Protein AF-A0A9N8VN12-F1 (afdb_monomer_lite)

Radius of gyration: 52.34 Å; chains: 1; bounding box: 116×62×150 Å

Sequence (350 aa):
MVNAQEWLNKSFPNKKEVNCIIRFGDQHLFGEFGEAEYLTLEGELKISDFPKLTTLIIGSENLTSIKFINCPNLVDVDVTSCPELKLIEFHNSGSQPICQLFTKIREKEWDRVWELRSEITESLEEEKRELQKDIFSLQEKSRLDGKEIKRLNKKNQILEKENQELSKQLEETKFETVDLEGKIEIKKKQLKRTKSDLERCFKEDNAPNEDEIPKNKKVPRPGGGRCPGEYCGAIFGEEENEDYNRKNLQSEIQKAIQEIEAGLQEEPVITSEELDADSPIGWKEELENVSGLADLNNKKEIILRIIKKRRTLKIQQQPLKIFLQQIIQQIKSELNKKPSLENHELNEPN

Secondary structure (DSSP, 8-state):
-EEHHHHHHHH-S-TTT--EEEE-SS-----SS-------EEEEEEEE--TT--EEEEE-TEEEEEEEES-TT--EEEEES-TT--EEEEES--SHHHHHHHHHHHHHHHHHHHHHHHHHHHHHHHHHHHHHHHHHHHHHHHHHHHHHHHHHHHHHHHHHHHHHHHHHHHHHHHHHHHHHHHHHHHHHHHHHHHHHHHHHHHHHTT------------------------------SSHHHHHHHHHHHHHHHHHHHHHHHHHHHSSSP--HHHHHTT-SS-HHHHHHT--SHHHHHHHHHHHHHHHHHHHHHHHHHHHHHHHHHHHHHHHHHHHHHS----GGGS----

Foldseek 3Di:
DEAQQVCCCVVCVPLAPDAEAAEDQPDDPDDPDDDDDRDAYAEEAEAEDNQRHAEYADEHQHYAEYEYYNPQNHAYYHYPHHPNHDYYYYYPHHPHNVVVVVVVVCVVVVVVVVVVVVVVVVVVVVVVVVVVVVVVVVVVVVVVVVVVVVVVVVVVVVVVVVVVVVVVVVVVVVVVVVVVVVVVVVVVVVVVVVVVVVVVVVCVVPDDDDDDDDDDDDDDDDDDDDDDDDPPPPPPDDPVVVVVQVVVLVVVLVVLVVVVVVLQCPPPHDDQVNLCVVPPCGLSVCSVPDPHDVSNVVSSVVSSVSSVVVRVVVVVCVVVVVVVVVVVVVVVVVVVPPPPPPCVPVPDDD

Structure (mmCIF, N/CA/C/O backbone):
data_AF-A0A9N8VN12-F1
#
_entry.id   AF-A0A9N8VN12-F1
#
loop_
_atom_site.group_PDB
_atom_site.id
_atom_site.type_symbol
_atom_site.label_atom_id
_atom_site.label_alt_id
_atom_site.label_comp_id
_atom_site.label_asym_id
_atom_site.label_entity_id
_atom_site.label_seq_id
_atom_site.pdbx_PDB_ins_code
_atom_site.Cartn_x
_atom_site.Cartn_y
_atom_site.Cartn_z
_atom_site.occupancy
_atom_site.B_iso_or_equiv
_atom_site.auth_seq_id
_atom_site.auth_comp_id
_atom_site.auth_asym_id
_atom_site.auth_atom_id
_atom_site.pdbx_PDB_model_num
ATOM 1 N N . MET A 1 1 ? -30.987 12.457 34.316 1.00 82.56 1 MET A N 1
ATOM 2 C CA . MET A 1 1 ? -29.964 11.652 35.010 1.00 82.56 1 MET A CA 1
ATOM 3 C C . MET A 1 1 ? -30.329 11.598 36.479 1.00 82.56 1 MET A C 1
ATOM 5 O O . MET A 1 1 ? -30.872 12.572 36.990 1.00 82.56 1 MET A O 1
ATOM 9 N N . VAL A 1 2 ? -30.141 10.450 37.118 1.00 90.75 2 VAL A N 1
ATOM 10 C CA . VAL A 1 2 ? -30.432 10.241 38.539 1.00 90.75 2 VAL A CA 1
ATOM 11 C C . VAL A 1 2 ? -29.224 9.574 39.164 1.00 90.75 2 VAL A C 1
ATOM 13 O O . VAL A 1 2 ? -28.704 8.600 38.618 1.00 90.75 2 VAL A O 1
ATOM 16 N N . ASN A 1 3 ? -28.797 10.065 40.324 1.00 96.06 3 ASN A N 1
ATOM 17 C CA . ASN A 1 3 ? -27.749 9.407 41.082 1.00 96.06 3 ASN A CA 1
ATOM 18 C C . ASN A 1 3 ? -28.154 7.948 41.370 1.00 96.06 3 ASN A C 1
ATOM 20 O O . ASN A 1 3 ? -29.235 7.676 41.904 1.00 96.06 3 ASN A O 1
ATOM 24 N N . ALA A 1 4 ? -27.294 6.996 41.008 1.00 95.06 4 ALA A N 1
ATOM 25 C CA . ALA A 1 4 ? -27.608 5.573 41.091 1.00 95.06 4 ALA A CA 1
ATOM 26 C C . ALA A 1 4 ? -27.972 5.130 42.519 1.00 95.06 4 ALA A C 1
ATOM 28 O O . ALA A 1 4 ? -28.871 4.303 42.710 1.00 95.06 4 ALA A O 1
ATOM 29 N N . GLN A 1 5 ? -27.321 5.712 43.530 1.00 97.00 5 GLN A N 1
ATOM 30 C CA . GLN A 1 5 ? -27.590 5.410 44.931 1.00 97.00 5 GLN A CA 1
ATOM 31 C C . GLN A 1 5 ? -28.941 5.959 45.393 1.00 97.00 5 GLN A C 1
ATOM 33 O O . GLN A 1 5 ? -29.673 5.268 46.108 1.00 97.00 5 GLN A O 1
ATOM 38 N N . GLU A 1 6 ? -29.283 7.185 44.993 1.00 95.50 6 GLU A N 1
ATOM 39 C CA . GLU A 1 6 ? -30.585 7.785 45.298 1.00 95.50 6 GLU A CA 1
ATOM 40 C C . GLU A 1 6 ? -31.721 6.961 44.698 1.00 95.50 6 GLU A C 1
ATOM 42 O O . GLU A 1 6 ? -32.692 6.645 45.391 1.00 95.50 6 GLU A O 1
ATOM 47 N N . TRP A 1 7 ? -31.565 6.538 43.440 1.00 95.00 7 TRP A N 1
ATOM 48 C CA . TRP A 1 7 ? -32.518 5.652 42.780 1.00 95.00 7 TRP A CA 1
ATOM 49 C C . TRP A 1 7 ? -32.705 4.341 43.551 1.00 95.00 7 TRP A C 1
ATOM 51 O O . TRP A 1 7 ? -33.846 3.947 43.811 1.00 95.00 7 TRP A O 1
ATOM 61 N N . LEU A 1 8 ? -31.610 3.688 43.956 1.00 95.38 8 LEU A N 1
ATOM 62 C CA . LEU A 1 8 ? -31.665 2.427 44.696 1.00 95.38 8 LEU A CA 1
ATOM 63 C C . LEU A 1 8 ? -32.410 2.599 46.028 1.00 95.38 8 LEU A C 1
ATOM 65 O O . LEU A 1 8 ? -33.293 1.806 46.356 1.00 95.38 8 LEU A O 1
ATOM 69 N N . ASN A 1 9 ? -32.081 3.652 46.781 1.00 95.62 9 ASN A N 1
ATOM 70 C CA . ASN A 1 9 ? -32.685 3.928 48.084 1.00 95.62 9 ASN A CA 1
ATOM 71 C C . ASN A 1 9 ? -34.180 4.263 47.967 1.00 95.62 9 ASN A C 1
ATOM 73 O O . ASN A 1 9 ? -34.973 3.811 48.793 1.00 95.62 9 ASN A O 1
ATOM 77 N N . LYS A 1 10 ? -34.571 5.023 46.936 1.00 94.50 10 LYS A N 1
ATOM 78 C CA . LYS A 1 10 ? -35.969 5.392 46.676 1.00 94.50 10 LYS A CA 1
ATOM 79 C C . LYS A 1 10 ? -36.802 4.201 46.203 1.00 94.50 10 LYS A C 1
ATOM 81 O O . LYS A 1 10 ? -37.951 4.062 46.611 1.00 94.50 10 LYS A O 1
ATOM 86 N N . SER A 1 11 ? -36.228 3.351 45.354 1.00 93.88 11 SER A N 1
ATOM 87 C CA . SER A 1 11 ? -36.937 2.221 44.739 1.00 93.88 11 SER A CA 1
ATOM 88 C C . SER A 1 11 ? -37.100 1.038 45.694 1.00 93.88 11 SER A C 1
ATOM 90 O O . SER A 1 11 ? -38.084 0.308 45.604 1.00 93.88 11 SER A O 1
ATOM 92 N N . PHE A 1 12 ? -36.161 0.856 46.628 1.00 95.12 12 PHE A N 1
ATOM 93 C CA . PHE A 1 12 ? -36.124 -0.305 47.521 1.00 95.12 12 PHE A CA 1
ATOM 94 C C . PHE A 1 12 ? -35.961 0.099 48.995 1.00 95.12 12 PHE A C 1
ATOM 96 O O . PHE A 1 12 ? -34.935 -0.201 49.614 1.00 95.12 12 PHE A O 1
ATOM 103 N N . PRO A 1 13 ? -36.979 0.739 49.603 1.00 93.31 13 PRO A N 1
ATOM 104 C CA . PRO A 1 13 ? -36.918 1.141 51.007 1.00 93.31 13 PRO A CA 1
ATOM 105 C C . PRO A 1 13 ? -36.827 -0.065 51.961 1.00 93.31 13 PRO A C 1
ATOM 107 O O . PRO A 1 13 ? -36.175 0.022 53.000 1.00 93.31 13 PRO A O 1
ATOM 110 N N . ASN A 1 14 ? -37.418 -1.216 51.603 1.00 95.38 14 ASN A N 1
ATOM 111 C CA . ASN A 1 14 ? -37.325 -2.461 52.375 1.00 95.38 14 ASN A CA 1
ATOM 112 C C . ASN A 1 14 ? -36.379 -3.484 51.721 1.00 95.38 14 ASN A C 1
ATOM 114 O O . ASN A 1 14 ? -36.803 -4.470 51.119 1.00 95.38 14 ASN A O 1
ATOM 118 N N . LYS A 1 15 ? -35.070 -3.275 51.881 1.00 95.19 15 LYS A N 1
ATOM 119 C CA . LYS A 1 15 ? -34.013 -4.114 51.280 1.00 95.19 15 LYS A CA 1
ATOM 120 C C . LYS A 1 15 ? -34.051 -5.594 51.696 1.00 95.19 15 LYS A C 1
ATOM 122 O O . LYS A 1 15 ? -33.559 -6.453 50.969 1.00 95.19 15 LYS A O 1
ATOM 127 N N . LYS A 1 16 ? -34.644 -5.920 52.854 1.00 94.94 1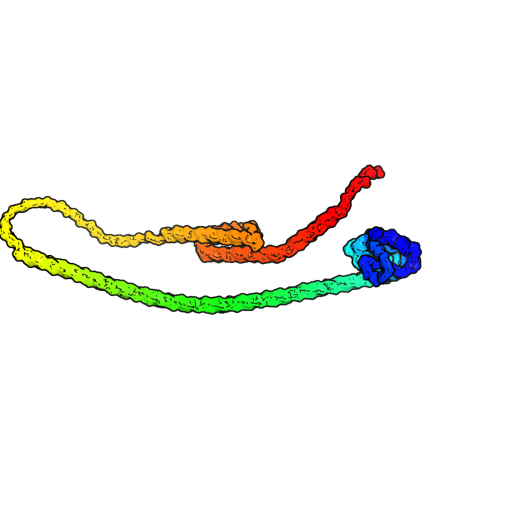6 LYS A N 1
ATOM 128 C CA . LYS A 1 16 ? -34.659 -7.284 53.421 1.00 94.94 16 LYS A CA 1
ATOM 129 C C . LYS A 1 16 ? -35.525 -8.273 52.640 1.00 94.94 16 LYS A C 1
ATOM 131 O O . LYS A 1 16 ? -35.352 -9.482 52.798 1.00 94.94 16 LYS A O 1
ATOM 136 N N . GLU A 1 17 ? -36.462 -7.776 51.840 1.00 94.25 17 GLU A N 1
ATOM 137 C CA . GLU A 1 17 ? -37.416 -8.598 51.086 1.00 94.25 17 GLU A CA 1
ATOM 138 C C . GLU A 1 17 ? -37.081 -8.699 49.599 1.00 94.25 17 GLU A C 1
ATOM 140 O O . GLU A 1 17 ? -37.612 -9.568 48.912 1.00 94.25 17 GLU A O 1
ATOM 145 N N . VAL A 1 18 ? -36.163 -7.865 49.114 1.00 95.69 18 VAL A N 1
ATOM 146 C CA . VAL A 1 18 ? -35.806 -7.806 47.698 1.00 95.69 18 VAL A CA 1
ATOM 147 C C . VAL A 1 18 ? -34.940 -9.007 47.330 1.00 95.69 18 VAL A C 1
ATOM 149 O O . VAL A 1 18 ? -33.855 -9.201 47.879 1.00 95.69 18 VAL A O 1
ATOM 152 N N . ASN A 1 19 ? -35.427 -9.809 46.385 1.00 94.62 19 ASN A N 1
ATOM 153 C CA . ASN A 1 19 ? -34.738 -10.987 45.859 1.00 94.62 19 ASN A CA 1
ATOM 154 C C . ASN A 1 19 ? -34.147 -10.778 44.456 1.00 94.62 19 ASN A C 1
ATOM 156 O O . ASN A 1 19 ? -33.257 -11.531 44.056 1.00 94.62 19 ASN A O 1
ATOM 160 N N . CYS A 1 20 ? -34.608 -9.762 43.731 1.00 94.06 20 CYS A N 1
ATOM 161 C CA . CYS A 1 20 ? -34.216 -9.469 42.363 1.00 94.06 20 CYS A CA 1
ATOM 162 C C . CYS A 1 20 ? -34.251 -7.954 42.130 1.00 94.06 20 CYS A C 1
ATOM 164 O O . CYS A 1 20 ? -35.209 -7.289 42.528 1.00 94.06 20 CYS A O 1
ATOM 166 N N . ILE A 1 21 ? -33.213 -7.417 41.494 1.00 93.50 21 ILE A N 1
ATOM 167 C CA . ILE A 1 21 ? -33.168 -6.029 41.029 1.00 93.50 21 ILE A CA 1
ATOM 168 C C . ILE A 1 21 ? -32.877 -6.077 39.537 1.00 93.50 21 ILE A C 1
ATOM 170 O O . ILE A 1 21 ? -31.842 -6.596 39.133 1.00 93.50 21 ILE A O 1
ATOM 174 N N . ILE A 1 22 ? -33.788 -5.542 38.729 1.00 90.56 22 ILE A N 1
ATOM 175 C CA . ILE A 1 22 ? -33.635 -5.469 37.276 1.00 90.56 22 ILE A CA 1
ATOM 176 C C . ILE A 1 22 ? -33.823 -4.022 36.853 1.00 90.56 22 ILE A C 1
ATOM 178 O O . ILE A 1 22 ? -34.855 -3.405 37.126 1.00 90.56 22 ILE A O 1
ATOM 182 N N . ARG A 1 23 ? -32.819 -3.485 36.170 1.00 87.38 23 ARG A N 1
ATOM 183 C CA . ARG A 1 23 ? -32.839 -2.157 35.580 1.00 87.38 23 ARG A CA 1
ATOM 184 C C . ARG A 1 23 ? -32.091 -2.201 34.257 1.00 87.38 23 ARG A C 1
ATOM 186 O O . ARG A 1 23 ? -30.871 -2.215 34.246 1.00 87.38 23 ARG A O 1
ATOM 193 N N . PHE A 1 24 ? -32.814 -2.195 33.148 1.00 81.19 24 PHE A N 1
ATOM 194 C CA . PHE A 1 24 ? -32.203 -2.029 31.834 1.00 81.19 24 PHE A CA 1
ATOM 195 C C . PHE A 1 24 ? -31.989 -0.536 31.575 1.00 81.19 24 PHE A C 1
ATOM 197 O O . PHE A 1 24 ? -32.936 0.247 31.661 1.00 81.19 24 PHE A O 1
ATOM 204 N N . GLY A 1 25 ? -30.742 -0.144 31.328 1.00 65.56 25 GLY A N 1
ATOM 205 C CA . GLY A 1 25 ? -30.401 1.202 30.875 1.00 65.56 25 GLY A CA 1
ATOM 206 C C . GLY A 1 25 ? -30.729 1.329 29.398 1.00 65.56 25 GLY A C 1
ATOM 207 O O . GLY A 1 25 ? -30.318 0.475 28.616 1.00 65.56 25 GLY A O 1
ATOM 208 N N . ASP A 1 26 ? -31.517 2.348 29.061 1.00 60.09 26 ASP A N 1
ATOM 209 C CA . ASP A 1 26 ? -31.819 2.861 27.716 1.00 60.09 26 ASP A CA 1
ATOM 210 C C . ASP A 1 26 ? -32.349 1.872 26.659 1.00 60.09 26 ASP A C 1
ATOM 212 O O . ASP A 1 26 ? -32.634 2.259 25.527 1.00 60.09 26 ASP A O 1
ATOM 216 N N . GLN A 1 27 ? -32.586 0.606 27.011 1.00 53.56 27 GLN A N 1
ATOM 217 C CA . GLN A 1 27 ? -33.198 -0.359 26.104 1.00 53.56 27 GLN A CA 1
ATOM 218 C C . GLN A 1 27 ? -34.725 -0.237 26.119 1.00 53.56 27 GLN A C 1
ATOM 220 O O . GLN A 1 27 ? -35.386 -0.467 27.134 1.00 53.56 27 GLN A O 1
ATOM 225 N N . HIS A 1 28 ? -35.278 0.093 24.949 1.00 46.09 28 HIS A N 1
ATOM 226 C CA . HIS A 1 28 ? -36.701 0.046 24.631 1.00 46.09 28 HIS A CA 1
ATOM 227 C C . HIS A 1 28 ? -37.288 -1.348 24.903 1.00 46.09 28 HIS A C 1
ATOM 229 O O . HIS A 1 28 ? -37.330 -2.206 24.021 1.00 46.09 28 HIS A O 1
ATOM 235 N N . LEU A 1 29 ? -37.831 -1.572 26.098 1.00 45.00 29 LEU A N 1
ATOM 236 C CA . LEU A 1 29 ? -38.910 -2.542 26.242 1.00 45.00 29 LEU A CA 1
ATOM 237 C C . LEU A 1 29 ? -40.159 -1.880 25.654 1.00 45.00 29 LEU A C 1
ATOM 239 O O . LEU A 1 29 ? -40.850 -1.126 26.332 1.00 45.00 29 LEU A O 1
ATOM 243 N N . PHE A 1 30 ? -40.394 -2.106 24.359 1.00 39.22 30 PHE A N 1
ATOM 244 C CA . PHE A 1 30 ? -41.640 -1.749 23.685 1.00 39.22 30 PHE A CA 1
ATOM 245 C C . PHE A 1 30 ? -42.817 -2.401 24.429 1.00 39.22 30 PHE A C 1
ATOM 247 O O . PHE A 1 30 ? -43.112 -3.579 24.246 1.00 39.22 30 PHE A O 1
ATOM 254 N N . GLY A 1 31 ? -43.473 -1.629 25.291 1.00 40.44 31 GLY A N 1
ATOM 255 C CA . GLY A 1 31 ? -44.790 -1.920 25.841 1.00 40.44 31 GLY A CA 1
ATOM 256 C C . GLY A 1 31 ? -45.740 -0.824 25.378 1.00 40.44 31 GLY A C 1
ATOM 257 O O . GLY A 1 31 ? -45.468 0.350 25.600 1.00 40.44 31 GLY A O 1
ATOM 258 N N . GLU A 1 32 ? -46.834 -1.199 24.716 1.00 46.25 32 GLU A N 1
ATOM 259 C CA . GLU A 1 32 ? -47.766 -0.306 24.001 1.00 46.25 32 GLU A CA 1
ATOM 260 C C . GLU A 1 32 ? -48.477 0.765 24.852 1.00 46.25 32 GLU A C 1
ATOM 262 O O . GLU A 1 32 ? -49.266 1.538 24.316 1.00 46.25 32 GLU A O 1
ATOM 267 N N . PHE A 1 33 ? -48.225 0.866 26.157 1.00 44.75 33 PHE A N 1
ATOM 268 C CA . PHE A 1 33 ? -48.953 1.788 27.025 1.00 44.75 33 PHE A CA 1
ATOM 269 C C . PHE A 1 33 ? -48.058 2.353 28.134 1.00 44.75 33 PHE A C 1
ATOM 271 O O . PHE A 1 33 ? -47.919 1.752 29.197 1.00 44.75 33 PHE A O 1
ATOM 278 N N . GLY A 1 34 ? -47.495 3.541 27.900 1.00 45.09 34 GLY A N 1
ATOM 279 C CA . GLY A 1 34 ? -46.940 4.398 28.951 1.00 45.09 34 GLY A CA 1
ATOM 280 C C . GLY A 1 34 ? -45.637 5.088 28.559 1.00 45.09 34 GLY A C 1
ATOM 281 O O . GLY A 1 34 ? -44.675 4.436 28.166 1.00 45.09 34 GLY A O 1
ATOM 282 N N . GLU A 1 35 ? -45.601 6.412 28.696 1.00 48.62 35 GLU A N 1
ATOM 283 C CA . GLU A 1 35 ? -44.384 7.221 28.613 1.00 48.62 35 GLU A CA 1
ATOM 284 C C . GLU A 1 35 ? -43.402 6.769 29.707 1.00 48.62 35 GLU A C 1
ATOM 286 O O . GLU A 1 35 ? -43.535 7.124 30.878 1.00 48.62 35 GLU A O 1
ATOM 291 N N . ALA A 1 36 ? -42.437 5.921 29.353 1.00 55.12 36 ALA A N 1
ATOM 292 C CA . ALA A 1 36 ? -41.356 5.564 30.256 1.00 55.12 36 ALA A CA 1
ATOM 293 C C . ALA A 1 36 ? -40.385 6.750 30.345 1.00 55.12 36 ALA A C 1
ATOM 295 O O . ALA A 1 36 ? -39.699 7.072 29.377 1.00 55.12 36 ALA A O 1
ATOM 296 N N . GLU A 1 37 ? -40.318 7.410 31.502 1.00 61.50 37 GLU A N 1
ATOM 297 C CA . GLU A 1 37 ? -39.267 8.392 31.766 1.00 61.50 37 GLU A CA 1
ATOM 298 C C . GLU A 1 37 ? -37.897 7.690 31.752 1.00 61.50 37 GLU A C 1
ATOM 300 O O . GLU A 1 37 ? -37.599 6.815 32.577 1.00 61.50 37 GLU A O 1
ATOM 305 N N . TYR A 1 38 ? -37.058 8.074 30.787 1.00 70.44 38 TYR A N 1
ATOM 306 C CA . TYR A 1 38 ? -35.688 7.593 30.621 1.00 70.44 38 TYR A CA 1
ATOM 307 C C . TYR A 1 38 ? -34.804 8.138 31.745 1.00 70.44 38 TYR A C 1
ATOM 309 O O . TYR A 1 38 ? -34.155 9.179 31.631 1.00 70.44 38 TYR A O 1
ATOM 317 N N . LEU A 1 39 ? -34.801 7.446 32.880 1.00 78.31 39 LEU A N 1
ATOM 318 C CA . LEU A 1 39 ? -33.869 7.741 33.962 1.00 78.31 39 LEU A CA 1
ATOM 319 C C . LEU A 1 39 ? -32.578 6.953 33.737 1.00 78.31 39 LEU A C 1
ATOM 321 O O . LEU A 1 39 ? -32.508 5.761 34.057 1.00 78.31 39 LEU A O 1
ATOM 325 N N . THR A 1 40 ? -31.571 7.647 33.211 1.00 88.00 40 THR A N 1
ATOM 326 C CA . THR A 1 40 ? -30.171 7.214 33.186 1.00 88.00 40 THR A CA 1
ATOM 327 C C . THR A 1 40 ? -29.575 7.301 34.590 1.00 88.00 40 THR A C 1
ATOM 329 O O . THR A 1 40 ? -29.715 8.327 35.264 1.00 88.00 40 THR A O 1
ATOM 332 N N . LEU A 1 41 ? -28.937 6.219 35.052 1.00 92.38 41 LEU A N 1
ATOM 333 C CA . LEU A 1 41 ? -28.269 6.175 36.355 1.00 92.38 41 LEU A CA 1
ATOM 334 C C . LEU A 1 41 ? -26.824 6.655 36.225 1.00 92.38 41 LEU A C 1
ATOM 336 O O . LEU A 1 41 ? -26.099 6.212 35.336 1.00 92.38 41 LEU A O 1
ATOM 340 N N . GLU A 1 42 ? -26.378 7.510 37.131 1.00 94.69 42 GLU A N 1
ATOM 341 C CA . GLU A 1 42 ? -25.000 8.002 37.128 1.00 94.69 42 GLU A CA 1
ATOM 342 C C . GLU A 1 42 ? -24.305 7.828 38.476 1.00 94.69 42 GLU A C 1
ATOM 344 O O . GLU A 1 42 ? -24.946 7.762 39.531 1.00 94.69 42 GLU A O 1
ATOM 349 N N . GLY A 1 43 ? -22.974 7.785 38.429 1.00 95.50 43 GLY A N 1
ATOM 350 C CA . GLY A 1 43 ? -22.119 7.771 39.611 1.00 95.50 43 GLY A CA 1
ATOM 351 C C . GLY A 1 43 ? -21.871 6.376 40.182 1.00 95.50 43 GLY A C 1
ATOM 352 O O . GLY A 1 43 ? -21.831 5.379 39.459 1.00 95.50 43 GLY A O 1
ATOM 353 N N . GLU A 1 44 ? -21.639 6.319 41.493 1.00 96.25 44 GLU A N 1
ATOM 354 C CA . GLU A 1 44 ? -21.352 5.077 42.212 1.00 96.25 44 GLU A CA 1
ATOM 355 C C . GLU A 1 44 ? -22.636 4.416 42.724 1.00 96.25 44 GLU A C 1
ATOM 357 O O . GLU A 1 44 ? -23.509 5.078 43.291 1.00 96.25 44 GLU A O 1
ATOM 362 N N . LEU A 1 45 ? -22.724 3.091 42.589 1.00 96.50 45 LEU A N 1
ATOM 363 C CA . LEU A 1 45 ? -23.822 2.292 43.118 1.00 96.50 45 LEU A CA 1
ATOM 364 C C . LEU A 1 45 ? -23.332 1.347 44.218 1.00 96.50 45 LEU A C 1
ATOM 366 O O . LEU A 1 45 ? -22.609 0.383 43.965 1.00 96.50 45 LEU A O 1
ATOM 370 N N . LYS A 1 46 ? -23.781 1.582 45.451 1.00 97.06 46 LYS A N 1
ATOM 371 C CA . LYS A 1 46 ? -23.481 0.748 46.615 1.00 97.06 46 LYS A CA 1
ATOM 372 C C . LYS A 1 46 ? -24.706 -0.077 47.010 1.00 97.06 46 LYS A C 1
ATOM 374 O O . LYS A 1 46 ? -25.664 0.411 47.616 1.00 97.06 46 LYS A O 1
ATOM 379 N N . ILE A 1 47 ? -24.644 -1.368 46.708 1.00 95.38 47 ILE A N 1
ATOM 380 C CA . ILE A 1 47 ? -25.678 -2.352 47.029 1.00 95.38 47 ILE A CA 1
ATOM 381 C C . ILE A 1 47 ? -25.296 -2.998 48.356 1.00 95.38 47 ILE A C 1
ATOM 383 O O . ILE A 1 47 ? -24.519 -3.952 48.405 1.00 95.38 47 ILE A O 1
ATOM 387 N N . SER A 1 48 ? -25.807 -2.424 49.448 1.00 95.44 48 SER A N 1
ATOM 388 C CA . SER A 1 48 ? -25.580 -2.925 50.803 1.00 95.44 48 SER A CA 1
ATOM 389 C C . SER A 1 48 ? -26.848 -3.465 51.451 1.00 95.44 48 SER A C 1
ATOM 391 O O . SER A 1 48 ? -27.930 -2.897 51.274 1.00 95.44 48 SER A O 1
ATOM 393 N N . ASP A 1 49 ? -26.682 -4.522 52.248 1.00 94.94 49 ASP A N 1
ATOM 394 C CA . ASP A 1 49 ? -27.694 -5.041 53.178 1.00 94.94 49 ASP A CA 1
ATOM 395 C C . ASP A 1 49 ? -28.944 -5.600 52.484 1.00 94.94 49 ASP A C 1
ATOM 397 O O . ASP A 1 49 ? -30.077 -5.422 52.938 1.00 94.94 49 ASP A O 1
ATOM 401 N N . PHE A 1 50 ? -28.715 -6.317 51.382 1.00 95.75 50 PHE A N 1
ATOM 402 C CA . PHE A 1 50 ? -29.724 -7.073 50.648 1.00 95.75 50 PHE A CA 1
ATOM 403 C C . PHE A 1 50 ? -29.570 -8.581 50.925 1.00 95.75 50 PHE A C 1
ATOM 405 O O . PHE A 1 50 ? -29.017 -9.321 50.107 1.00 95.75 50 PHE A O 1
ATOM 412 N N . PRO A 1 51 ? -30.050 -9.083 52.080 1.00 93.94 51 PRO A N 1
ATOM 413 C CA . PRO A 1 51 ? -29.795 -10.455 52.512 1.00 93.94 51 PRO A CA 1
ATOM 414 C C . PRO A 1 51 ? -30.454 -11.510 51.620 1.00 93.94 51 PRO A C 1
ATOM 416 O O . PRO A 1 51 ? -30.004 -12.648 51.618 1.00 93.94 51 PRO A O 1
ATOM 419 N N . LYS A 1 52 ? -31.519 -11.168 50.884 1.00 94.94 52 LYS A N 1
ATOM 420 C CA . LYS A 1 52 ? -32.255 -12.099 50.013 1.00 94.94 52 LYS A CA 1
ATOM 421 C C . LYS A 1 52 ? -31.976 -11.908 48.525 1.00 94.94 52 LYS A C 1
ATOM 423 O O . LYS A 1 52 ? -32.525 -12.663 47.729 1.00 94.94 52 LYS A O 1
ATOM 428 N N . LEU A 1 53 ? -31.166 -10.922 48.144 1.00 95.06 53 LEU A N 1
ATOM 429 C CA . LEU A 1 53 ? -30.924 -10.619 46.738 1.00 95.06 53 LEU A CA 1
ATOM 430 C C . LEU A 1 53 ? -30.150 -11.761 46.093 1.00 95.06 53 LEU A C 1
ATOM 432 O O . LEU A 1 53 ? -29.068 -12.100 46.555 1.00 95.06 53 LEU A O 1
ATOM 436 N N . THR A 1 54 ? -30.729 -12.326 45.038 1.00 91.94 54 THR A N 1
ATOM 437 C CA . THR A 1 54 ? -30.176 -13.447 44.266 1.00 91.94 54 THR A CA 1
ATOM 438 C C . THR A 1 54 ? -29.722 -13.029 42.880 1.00 91.94 54 THR A C 1
ATOM 440 O O . THR A 1 54 ? -28.760 -13.586 42.364 1.00 91.94 54 THR A O 1
ATOM 443 N N . THR A 1 55 ? -30.393 -12.038 42.295 1.00 89.88 55 THR A N 1
ATOM 444 C CA . THR A 1 55 ? -30.166 -11.602 40.918 1.00 89.88 55 THR A CA 1
ATOM 445 C C . THR A 1 55 ? -30.092 -10.083 40.865 1.00 89.88 55 THR A C 1
ATOM 447 O O . THR A 1 55 ? -31.010 -9.406 41.337 1.00 89.88 55 THR A O 1
ATOM 450 N N . LEU A 1 56 ? -29.032 -9.554 40.265 1.00 92.38 56 LEU A N 1
ATOM 451 C CA . LEU A 1 56 ? -28.940 -8.162 39.850 1.00 92.38 56 LEU A CA 1
ATOM 452 C C . LEU A 1 56 ? -28.736 -8.110 38.341 1.00 92.38 56 LEU A C 1
ATOM 454 O O . LEU A 1 56 ? -27.763 -8.650 37.837 1.00 92.38 56 LEU A O 1
ATOM 458 N N . ILE A 1 57 ? -29.601 -7.391 37.643 1.00 90.12 57 ILE A N 1
ATOM 459 C CA . ILE A 1 57 ? -29.395 -7.003 36.252 1.00 90.12 57 ILE A CA 1
ATOM 460 C C . ILE A 1 57 ? -29.429 -5.485 36.225 1.00 90.12 57 ILE A C 1
ATOM 462 O O . ILE A 1 57 ? -30.452 -4.888 36.560 1.00 90.12 57 ILE A O 1
ATOM 466 N N . ILE A 1 58 ? -28.320 -4.851 35.869 1.00 90.56 58 ILE A N 1
ATOM 467 C CA . ILE A 1 58 ? -28.250 -3.398 35.767 1.00 90.56 58 ILE A CA 1
ATOM 468 C C . ILE A 1 58 ? -27.572 -2.983 34.471 1.00 90.56 58 ILE A C 1
ATOM 470 O O . ILE A 1 58 ? -26.539 -3.529 34.098 1.00 90.56 58 ILE A O 1
ATOM 474 N N . GLY A 1 59 ? -28.140 -1.989 33.802 1.00 88.62 59 GLY A N 1
ATOM 475 C CA . GLY A 1 59 ? -27.457 -1.274 32.745 1.00 88.62 59 GLY A CA 1
ATOM 476 C C . GLY A 1 59 ? -27.598 0.224 32.891 1.00 88.62 59 GLY A C 1
ATOM 477 O O . GLY A 1 59 ? -28.647 0.719 33.307 1.00 88.62 59 GLY A O 1
ATOM 478 N N . SER A 1 60 ? -26.511 0.934 32.612 1.00 89.75 60 SER A N 1
ATOM 479 C CA . SER A 1 60 ? -26.493 2.391 32.571 1.00 89.75 60 SER A CA 1
ATOM 480 C C . SER A 1 60 ? -25.202 2.914 31.963 1.00 89.75 60 SER A C 1
ATOM 482 O O . SER A 1 60 ? -24.119 2.529 32.399 1.00 89.75 60 SER A O 1
ATOM 484 N N . GLU A 1 61 ? -25.310 3.885 31.060 1.00 89.19 61 GLU A N 1
ATOM 485 C CA . GLU A 1 61 ? -24.151 4.442 30.360 1.00 89.19 61 GLU A CA 1
ATOM 486 C C . GLU A 1 61 ? -23.153 5.156 31.292 1.00 89.19 61 GLU A C 1
ATOM 488 O O . GLU A 1 61 ? -21.954 5.171 31.029 1.00 89.19 61 GLU A O 1
ATOM 493 N N . ASN A 1 62 ? -23.643 5.701 32.414 1.00 92.69 62 ASN A N 1
ATOM 494 C CA . ASN A 1 62 ? -22.911 6.645 33.269 1.00 92.69 62 ASN A CA 1
ATOM 495 C C . ASN A 1 62 ? -22.528 6.089 34.657 1.00 92.69 62 ASN A C 1
ATOM 497 O O . ASN A 1 62 ? -22.161 6.850 35.558 1.00 92.69 62 ASN A O 1
ATOM 501 N N . LEU A 1 63 ? -22.641 4.774 34.873 1.00 93.94 63 LEU A N 1
ATOM 502 C CA . LEU A 1 63 ? -22.204 4.136 36.121 1.00 93.94 63 LEU A CA 1
ATOM 503 C C . LEU A 1 63 ? -20.679 4.007 36.156 1.00 93.94 63 LEU A C 1
ATOM 505 O O . LEU A 1 63 ? -20.094 3.400 35.265 1.00 93.94 63 LEU A O 1
ATOM 509 N N . THR A 1 64 ? -20.041 4.511 37.214 1.00 94.31 64 THR A N 1
ATOM 510 C CA . THR A 1 64 ? -18.572 4.506 37.341 1.00 94.31 64 THR A CA 1
ATOM 511 C C . THR A 1 64 ? -18.045 3.401 38.255 1.00 94.31 64 THR A C 1
ATOM 513 O O . THR A 1 64 ? -16.969 2.855 37.996 1.00 94.31 64 THR A O 1
ATOM 516 N N . SER A 1 65 ? -18.792 3.025 39.302 1.00 94.44 65 SER A N 1
ATOM 517 C CA . SER A 1 65 ? -18.464 1.868 40.148 1.00 94.44 65 SER A CA 1
ATOM 518 C C . SER A 1 65 ? -19.696 1.166 40.715 1.00 94.44 65 SER A C 1
ATOM 520 O O . SER A 1 65 ? -20.730 1.795 40.954 1.00 94.44 65 SER A O 1
ATOM 522 N N . ILE A 1 66 ? -19.568 -0.140 40.967 1.00 94.81 66 ILE A N 1
ATOM 523 C CA . ILE A 1 66 ? -20.576 -0.952 41.657 1.00 94.81 66 ILE A CA 1
ATOM 524 C C . ILE A 1 66 ? -19.913 -1.679 42.829 1.00 94.81 66 ILE A C 1
ATOM 526 O O . ILE A 1 66 ? -18.929 -2.398 42.655 1.00 94.81 66 ILE A O 1
ATOM 530 N N . LYS A 1 67 ? -20.460 -1.510 44.035 1.00 94.62 67 LYS A N 1
ATOM 531 C CA . LYS A 1 67 ? -19.956 -2.143 45.261 1.00 94.62 67 LYS A CA 1
ATOM 532 C C . LYS A 1 67 ? -21.040 -2.980 45.918 1.00 94.62 67 LYS A C 1
ATOM 534 O O . LYS A 1 67 ? -22.084 -2.454 46.301 1.00 94.62 67 LYS A O 1
ATOM 539 N N . PHE A 1 68 ? -20.761 -4.261 46.116 1.00 93.06 68 PHE A N 1
ATOM 540 C CA . PHE A 1 68 ? -21.633 -5.194 46.822 1.00 93.06 68 PHE A CA 1
ATOM 541 C C . PHE A 1 68 ? -21.146 -5.380 48.251 1.00 93.06 68 PHE A C 1
ATOM 543 O O . PHE A 1 68 ? -19.999 -5.764 48.462 1.00 93.06 68 PHE A O 1
ATOM 550 N N . ILE A 1 69 ? -22.011 -5.128 49.234 1.00 93.50 69 ILE A N 1
ATOM 551 C CA . ILE A 1 69 ? -21.686 -5.291 50.656 1.00 93.50 69 ILE A CA 1
ATOM 552 C C . ILE A 1 69 ? -22.783 -6.106 51.335 1.00 93.50 69 ILE A C 1
ATOM 554 O O . ILE A 1 69 ? -23.956 -5.745 51.271 1.00 93.50 69 ILE A O 1
ATOM 558 N N . ASN A 1 70 ? -22.417 -7.197 52.010 1.00 91.31 70 ASN A N 1
ATOM 559 C CA . ASN A 1 70 ? -23.366 -8.042 52.751 1.00 91.31 70 ASN A CA 1
ATOM 560 C C . ASN A 1 70 ? -24.551 -8.525 51.887 1.00 91.31 70 ASN A C 1
ATOM 562 O O . ASN A 1 70 ? -25.711 -8.464 52.300 1.00 91.31 70 ASN A O 1
ATOM 566 N N . CYS A 1 71 ? -24.257 -9.004 50.678 1.00 91.81 71 CYS A N 1
ATOM 567 C CA . 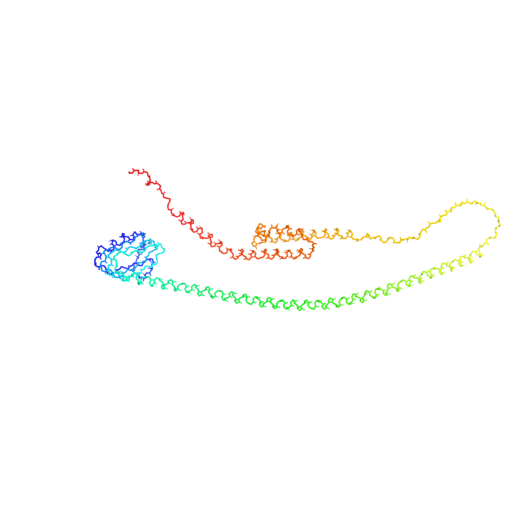CYS A 1 71 ? -25.228 -9.633 49.778 1.00 91.81 71 CYS A CA 1
ATOM 568 C C . CYS A 1 71 ? -24.922 -11.142 49.687 1.00 91.81 71 CYS A C 1
ATOM 570 O O . CYS A 1 71 ? -24.361 -11.594 48.689 1.00 91.81 71 CYS A O 1
ATOM 572 N N . PRO A 1 72 ? -25.194 -11.930 50.747 1.00 90.12 72 PRO A N 1
ATOM 573 C CA . PRO A 1 72 ? -24.696 -13.302 50.873 1.00 90.12 72 PRO A CA 1
ATOM 574 C C . PRO A 1 72 ? -25.315 -14.276 49.867 1.00 90.12 72 PRO A C 1
ATOM 576 O O . PRO A 1 72 ? -24.676 -15.263 49.521 1.00 90.12 72 PRO A O 1
ATOM 579 N N . ASN A 1 73 ? -26.535 -13.996 49.404 1.00 89.88 73 ASN A N 1
ATOM 580 C CA . ASN A 1 73 ? -27.301 -14.873 48.518 1.00 89.88 73 ASN A CA 1
ATOM 581 C C . ASN A 1 73 ? -27.248 -14.447 47.047 1.00 89.88 73 ASN A C 1
ATOM 583 O O . ASN A 1 73 ? -27.993 -15.000 46.244 1.00 89.88 73 ASN A O 1
ATOM 587 N N . LEU A 1 74 ? -26.405 -13.471 46.695 1.00 89.81 74 LEU A N 1
ATOM 588 C CA . LEU A 1 74 ? -26.281 -12.999 45.320 1.00 89.81 74 LEU A CA 1
ATOM 589 C C . LEU A 1 74 ? -25.633 -14.099 44.479 1.00 89.81 74 LEU A C 1
ATOM 591 O O . LEU A 1 74 ? -24.573 -14.597 44.841 1.00 89.81 74 LEU A O 1
ATOM 595 N N . VAL A 1 75 ? -26.282 -14.501 43.391 1.00 88.06 75 VAL A N 1
ATOM 596 C CA . VAL A 1 75 ? -25.827 -15.586 42.509 1.00 88.06 75 VAL A CA 1
ATOM 597 C C . VAL A 1 75 ? -25.548 -15.045 41.119 1.00 88.06 75 VAL A C 1
ATOM 599 O O . VAL A 1 75 ? -24.479 -15.305 40.578 1.00 88.06 75 VAL A O 1
ATOM 602 N N . ASP A 1 76 ? -26.479 -14.266 40.570 1.00 85.62 76 ASP A N 1
ATOM 603 C CA . ASP A 1 76 ? -26.370 -13.737 39.217 1.00 85.62 76 ASP A CA 1
ATOM 604 C C . ASP A 1 76 ? -26.236 -12.218 39.245 1.00 85.62 76 ASP A C 1
ATOM 606 O O . ASP A 1 76 ? -26.991 -11.510 39.918 1.00 85.62 76 ASP A O 1
ATOM 610 N N . VAL A 1 77 ? -25.244 -11.725 38.519 1.00 88.56 77 VAL A N 1
ATOM 611 C CA . VAL A 1 77 ? -24.988 -10.301 38.349 1.00 88.56 77 VAL A CA 1
ATOM 612 C C . VAL A 1 77 ? -24.699 -10.082 36.877 1.00 88.56 77 VAL A C 1
ATOM 614 O O . VAL A 1 77 ? -23.678 -10.533 36.362 1.00 88.56 77 VAL A O 1
ATOM 617 N N . ASP A 1 78 ? -25.605 -9.386 36.214 1.00 86.94 78 ASP A N 1
ATOM 618 C CA . ASP A 1 78 ? -25.462 -8.975 34.831 1.00 86.94 78 ASP A CA 1
ATOM 619 C C . ASP A 1 78 ? -25.348 -7.454 34.781 1.00 86.94 78 ASP A C 1
ATOM 621 O O . ASP A 1 78 ? -26.246 -6.725 35.211 1.00 86.94 78 ASP A O 1
ATOM 625 N N . VAL A 1 79 ? -24.205 -6.977 34.297 1.00 87.81 79 VAL A N 1
ATOM 626 C CA . VAL A 1 79 ? -23.935 -5.553 34.129 1.00 87.81 79 VAL A CA 1
ATOM 627 C C . VAL A 1 79 ? -23.784 -5.300 32.640 1.00 87.81 79 VAL A C 1
ATOM 629 O O . VAL A 1 79 ? -22.771 -5.652 32.039 1.00 87.81 79 VAL A O 1
ATOM 632 N N . THR A 1 80 ? -24.819 -4.732 32.032 1.00 85.38 80 THR A N 1
ATOM 633 C CA . THR A 1 80 ? -24.887 -4.502 30.583 1.00 85.38 80 THR A CA 1
ATOM 634 C C . THR A 1 80 ? -24.810 -3.014 30.281 1.00 85.38 80 THR A C 1
ATOM 636 O O . THR A 1 80 ? -25.274 -2.200 31.062 1.00 85.38 80 THR A O 1
ATOM 639 N N . SER A 1 81 ? -24.225 -2.627 29.147 1.00 84.62 81 SER A N 1
ATOM 640 C CA . SER A 1 81 ? -24.245 -1.226 28.690 1.00 84.62 81 SER A CA 1
ATOM 641 C C . SER A 1 81 ? -23.676 -0.204 29.694 1.00 84.62 81 SER A C 1
ATOM 643 O O . SER A 1 81 ? -24.206 0.896 29.814 1.00 84.62 81 SER A O 1
ATOM 645 N N . CYS A 1 82 ? -22.595 -0.554 30.404 1.00 87.12 82 CYS A N 1
ATOM 646 C CA . CYS A 1 82 ? -21.892 0.338 31.338 1.00 87.12 82 CYS A CA 1
ATOM 647 C C . CYS A 1 82 ? -20.462 0.667 30.849 1.00 87.12 82 CYS A C 1
ATOM 649 O O . CYS A 1 82 ? -19.497 0.151 31.415 1.00 87.12 82 CYS A O 1
ATOM 651 N N . PRO A 1 83 ? -20.292 1.485 29.790 1.00 86.19 83 PRO A N 1
ATOM 652 C CA . PRO A 1 83 ? -18.988 1.810 29.205 1.00 86.19 83 PRO A CA 1
ATOM 653 C C . PRO A 1 83 ? -18.061 2.570 30.167 1.00 86.19 83 PRO A C 1
ATOM 655 O O . PRO A 1 83 ? -16.846 2.415 30.084 1.00 86.19 83 PRO A O 1
ATOM 658 N N . GLU A 1 84 ? -18.616 3.347 31.102 1.00 89.81 84 GLU A N 1
ATOM 659 C CA . GLU A 1 84 ? -17.849 4.126 32.086 1.00 89.81 84 GLU A CA 1
ATOM 660 C C . GLU A 1 84 ? -17.508 3.348 33.371 1.00 89.81 84 GLU A C 1
ATOM 662 O O . GLU A 1 84 ? -16.895 3.900 34.293 1.00 89.81 84 GLU A O 1
ATOM 667 N N . LEU A 1 85 ? -17.879 2.065 33.457 1.00 89.81 85 LEU A N 1
ATOM 668 C CA . LEU A 1 85 ? -17.691 1.265 34.662 1.00 89.81 85 LEU A CA 1
ATOM 669 C C . LEU A 1 85 ? -16.226 0.865 34.831 1.00 89.81 85 LEU A C 1
ATOM 671 O O . LEU A 1 85 ? -15.684 0.063 34.075 1.00 89.81 85 LEU A O 1
ATOM 675 N N . LYS A 1 86 ? -15.588 1.397 35.875 1.00 89.44 86 LYS A N 1
ATOM 676 C CA . LYS A 1 86 ? -14.158 1.180 36.148 1.00 89.44 86 LYS A CA 1
ATOM 677 C C . LYS A 1 86 ? -13.905 0.108 37.196 1.00 89.44 86 LYS A C 1
ATOM 679 O O . LYS A 1 86 ? -12.816 -0.456 37.243 1.00 89.44 86 LYS A O 1
ATOM 684 N N . LEU A 1 87 ? -14.875 -0.126 38.077 1.00 88.00 87 LEU A N 1
ATOM 685 C CA . LEU A 1 87 ? -14.659 -0.894 39.296 1.00 88.00 87 LEU A CA 1
ATOM 686 C C . LEU A 1 87 ? -15.916 -1.662 39.710 1.00 88.00 87 LEU A C 1
ATOM 688 O O . LEU A 1 87 ? -16.986 -1.074 39.881 1.00 88.00 87 LEU A O 1
ATOM 692 N N . ILE A 1 88 ? -15.752 -2.966 39.935 1.00 89.31 88 ILE A N 1
ATOM 693 C CA . ILE A 1 88 ? -16.746 -3.828 40.575 1.00 89.31 88 ILE A CA 1
ATOM 694 C C . ILE A 1 88 ? -16.088 -4.469 41.798 1.00 89.31 88 ILE A C 1
ATOM 696 O O . ILE A 1 88 ? -15.124 -5.220 41.660 1.00 89.31 88 ILE A O 1
ATOM 700 N N . GLU A 1 89 ? -16.601 -4.176 42.992 1.00 88.31 89 GLU A N 1
ATOM 701 C CA . GLU A 1 89 ? -16.085 -4.735 44.247 1.00 88.31 89 GLU A CA 1
ATOM 702 C C . GLU A 1 89 ? -17.119 -5.611 44.946 1.00 88.31 89 GLU A C 1
ATOM 704 O O . GLU A 1 89 ? -18.286 -5.240 45.094 1.00 88.31 89 GLU A O 1
ATOM 709 N N . PHE A 1 90 ? -16.653 -6.743 45.463 1.00 86.69 90 PHE A N 1
ATOM 710 C CA . PHE A 1 90 ? -17.447 -7.688 46.233 1.00 86.69 90 PHE A CA 1
ATOM 711 C C . PHE A 1 90 ? -16.889 -7.785 47.656 1.00 86.69 90 PHE A C 1
ATOM 713 O O . PHE A 1 90 ? -15.809 -8.329 47.871 1.00 86.69 90 PHE A O 1
ATOM 720 N N . HIS A 1 91 ? -17.636 -7.277 48.639 1.00 85.75 91 HIS A N 1
ATOM 721 C CA . HIS A 1 91 ? -17.292 -7.328 50.063 1.00 85.75 91 HIS A CA 1
ATOM 722 C C . HIS A 1 91 ? -18.300 -8.203 50.813 1.00 85.75 91 HIS A C 1
ATOM 724 O O . HIS A 1 91 ? -19.500 -7.919 50.815 1.00 85.75 91 HIS A O 1
ATOM 730 N N . ASN A 1 92 ? -17.830 -9.268 51.470 1.00 74.81 92 ASN A N 1
ATOM 731 C CA . ASN A 1 92 ? -18.671 -10.193 52.253 1.00 74.81 92 ASN A CA 1
ATOM 732 C C . ASN A 1 92 ? -19.897 -10.751 51.494 1.00 74.81 92 ASN A C 1
ATOM 734 O O . ASN A 1 92 ? -20.922 -11.075 52.095 1.00 74.81 92 ASN A O 1
ATOM 738 N N . SER A 1 93 ? -19.819 -10.850 50.169 1.00 63.62 93 SER A N 1
ATOM 739 C CA . SER A 1 93 ? -20.712 -11.699 49.374 1.00 63.62 93 SER A CA 1
ATOM 740 C C . SER A 1 93 ? -20.123 -13.108 49.370 1.00 63.62 93 SER A C 1
ATOM 742 O O . SER A 1 93 ? -18.905 -13.267 49.460 1.00 63.62 93 SER A O 1
ATOM 744 N N . GLY A 1 94 ? -20.963 -14.147 49.333 1.00 66.44 94 GLY A N 1
ATOM 745 C CA . GLY A 1 94 ? -20.464 -15.517 49.192 1.00 66.44 94 GLY A CA 1
ATOM 746 C C . GLY A 1 94 ? -19.514 -15.619 47.990 1.00 66.44 94 GLY A C 1
ATOM 747 O O . GLY A 1 94 ? -19.630 -14.861 47.033 1.00 66.44 94 GLY A O 1
ATOM 748 N N . SER A 1 95 ? -18.545 -16.530 48.022 1.00 59.91 95 SER A N 1
ATOM 749 C CA . SER A 1 95 ? -17.505 -16.633 46.983 1.00 59.91 95 SER A CA 1
ATOM 750 C C . SER A 1 95 ? -18.009 -17.151 45.624 1.00 59.91 95 SER A C 1
ATOM 752 O O . SER A 1 95 ? -17.281 -17.094 44.637 1.00 59.91 95 SER A O 1
ATOM 754 N N . GLN A 1 96 ? -19.246 -17.650 45.551 1.00 61.47 96 GLN A N 1
ATOM 755 C CA . GLN A 1 96 ? -19.839 -18.259 44.354 1.00 61.47 96 GLN A CA 1
ATOM 756 C C . GLN A 1 96 ? -20.149 -17.307 43.176 1.00 61.47 96 GLN A C 1
ATOM 758 O O . GLN A 1 96 ? -19.754 -17.644 42.058 1.00 61.47 96 GLN A O 1
ATOM 763 N N . PRO A 1 97 ? -20.821 -16.151 43.348 1.00 59.38 97 PRO A N 1
ATOM 764 C CA . PRO A 1 97 ? -21.187 -15.262 42.235 1.00 59.38 97 PRO A CA 1
ATOM 765 C C . PRO A 1 97 ? -19.991 -14.690 41.462 1.00 59.38 97 PRO A C 1
ATOM 767 O O . PRO A 1 97 ? -20.080 -14.485 40.253 1.00 59.38 97 PRO A O 1
ATOM 770 N N . ILE A 1 98 ? -18.842 -14.488 42.118 1.00 62.53 98 ILE A N 1
ATOM 771 C CA . ILE A 1 98 ? -17.649 -13.909 41.478 1.00 62.53 98 ILE A CA 1
ATOM 772 C C . ILE A 1 98 ? -17.147 -14.818 40.340 1.00 62.53 98 ILE A C 1
ATOM 774 O O . ILE A 1 98 ? -16.825 -14.338 39.256 1.00 62.53 98 ILE A O 1
ATOM 778 N N . CYS A 1 99 ? -17.141 -16.140 40.528 1.00 57.06 99 CYS A N 1
ATOM 779 C CA . CYS A 1 99 ? -16.640 -17.077 39.517 1.00 57.06 99 CYS A CA 1
ATOM 780 C C . CYS A 1 99 ? -17.539 -17.182 38.268 1.00 57.06 99 CYS A C 1
ATOM 782 O O . CYS A 1 99 ? -17.032 -17.408 37.167 1.00 57.06 99 CYS A O 1
ATOM 784 N N . GLN A 1 100 ? -18.857 -17.009 38.414 1.00 64.19 100 GLN A N 1
ATOM 785 C CA . GLN A 1 100 ? -19.807 -17.088 37.293 1.00 64.19 100 GLN A CA 1
ATOM 786 C C . GLN A 1 100 ? -19.785 -15.825 36.419 1.00 64.19 100 GLN A C 1
ATOM 788 O O . GLN A 1 100 ? -19.948 -15.887 35.203 1.00 64.19 100 GLN A O 1
ATOM 793 N N . LEU A 1 101 ? -19.520 -14.672 37.028 1.00 65.62 101 LEU A N 1
ATOM 794 C CA . LEU A 1 101 ? -19.446 -13.391 36.328 1.00 65.62 101 LEU A CA 1
ATOM 795 C C . LEU A 1 101 ? -18.194 -13.300 35.445 1.00 65.62 101 LEU A C 1
ATOM 797 O O . LEU A 1 101 ? -18.278 -12.952 34.268 1.00 65.62 101 LEU A O 1
ATOM 801 N N . PHE A 1 102 ? -17.036 -13.701 35.986 1.00 67.88 102 PHE A N 1
ATOM 802 C CA . PHE A 1 102 ? -15.786 -13.739 35.222 1.00 67.88 102 PHE A CA 1
ATOM 803 C C . PHE A 1 102 ? -15.835 -14.723 34.052 1.00 67.88 102 PHE A C 1
ATOM 805 O O . PHE A 1 102 ? -15.184 -14.481 33.042 1.00 67.88 102 PHE A O 1
ATOM 812 N N . THR A 1 103 ? -16.592 -15.817 34.161 1.00 69.56 103 THR A N 1
ATOM 813 C CA . THR A 1 103 ? -16.745 -16.776 33.057 1.00 69.56 103 THR A CA 1
ATOM 814 C C . THR A 1 103 ? -17.629 -16.214 31.949 1.00 69.56 103 THR A C 1
ATOM 816 O O . THR A 1 103 ? -17.186 -16.205 30.806 1.00 69.56 103 THR A O 1
ATOM 819 N N . LYS A 1 104 ? -18.787 -15.620 32.272 1.00 72.88 104 LYS A N 1
ATOM 820 C CA . LYS A 1 104 ? -19.677 -14.992 31.273 1.00 72.88 104 LYS A CA 1
ATOM 821 C C . LYS A 1 104 ? -19.042 -13.794 30.550 1.00 72.88 104 LYS A C 1
ATOM 823 O O . LYS A 1 104 ? -19.188 -13.674 29.335 1.00 72.88 104 LYS A O 1
ATOM 828 N N . ILE A 1 105 ? -18.346 -12.903 31.272 1.00 74.12 105 ILE A N 1
ATOM 829 C CA . ILE A 1 105 ? -17.635 -11.764 30.651 1.00 74.12 105 ILE A CA 1
ATOM 830 C C . ILE A 1 105 ? -16.550 -12.289 29.718 1.00 74.12 105 ILE A C 1
ATOM 832 O O . ILE A 1 105 ? -16.461 -11.866 28.568 1.00 74.12 105 ILE A O 1
ATOM 836 N N . ARG A 1 106 ? -15.767 -13.260 30.196 1.00 72.12 106 ARG A N 1
ATOM 837 C CA . ARG A 1 106 ? -14.704 -13.862 29.404 1.00 72.12 106 ARG A CA 1
ATOM 838 C C . ARG A 1 106 ? -15.268 -14.534 28.153 1.00 72.12 106 ARG A C 1
ATOM 840 O O . ARG A 1 106 ? -14.719 -14.309 27.090 1.00 72.12 106 ARG A O 1
ATOM 847 N N . GLU A 1 107 ? -16.358 -15.290 28.234 1.00 74.62 107 GLU A N 1
ATOM 848 C CA . GLU A 1 107 ? -16.990 -15.914 27.060 1.00 74.62 107 GLU A CA 1
ATOM 849 C C . GLU A 1 107 ? -17.415 -14.878 26.007 1.00 74.62 107 GLU A C 1
ATOM 851 O O . GLU A 1 107 ? -16.983 -14.978 24.862 1.00 74.62 107 GLU A O 1
ATOM 856 N N . LYS A 1 108 ? -18.142 -13.818 26.396 1.00 74.88 108 LYS A N 1
ATOM 857 C CA . LYS A 1 108 ? -18.564 -12.763 25.452 1.00 74.88 108 LYS A CA 1
ATOM 858 C C . LYS A 1 108 ? -17.388 -12.007 24.826 1.00 74.88 108 LYS A C 1
ATOM 860 O O . LYS A 1 108 ? -17.419 -11.685 23.639 1.00 74.88 108 LYS A O 1
ATOM 865 N N . GLU A 1 109 ? -16.354 -11.697 25.609 1.00 79.25 109 GLU A N 1
ATOM 866 C CA . GLU A 1 109 ? -15.147 -11.054 25.078 1.00 79.25 109 GLU A CA 1
ATOM 867 C C . GLU A 1 109 ? -14.378 -11.989 24.140 1.00 79.25 109 GLU A C 1
ATOM 869 O O . GLU A 1 109 ? -13.881 -11.543 23.107 1.00 79.25 109 GLU A O 1
ATOM 874 N N . TRP A 1 110 ? -14.313 -13.284 24.457 1.00 79.12 110 TRP A N 1
ATOM 875 C CA . TRP A 1 110 ? -13.666 -14.282 23.609 1.00 79.12 110 TRP A CA 1
ATOM 876 C C . TRP A 1 110 ? -14.396 -14.488 22.282 1.00 79.12 110 TRP A C 1
ATOM 878 O O . TRP A 1 110 ? -13.716 -14.574 21.260 1.00 79.12 110 TRP A O 1
ATOM 888 N N . ASP A 1 111 ? -15.730 -14.498 22.271 1.00 81.94 111 ASP A N 1
ATOM 889 C CA . ASP A 1 111 ? -16.521 -14.591 21.038 1.00 81.94 111 ASP A CA 1
ATOM 890 C C . ASP A 1 111 ? -16.251 -13.389 20.124 1.00 81.94 111 ASP A C 1
ATOM 892 O O . ASP A 1 111 ? -15.928 -13.556 18.948 1.00 81.94 111 ASP A O 1
ATOM 896 N N . ARG A 1 112 ? -16.245 -12.170 20.682 1.00 84.19 112 ARG A N 1
ATOM 897 C CA . ARG A 1 112 ? -15.921 -10.957 19.916 1.00 84.19 112 ARG A CA 1
ATOM 898 C C . ARG A 1 112 ? -14.484 -10.966 19.388 1.00 84.19 112 ARG A C 1
ATOM 900 O O . ARG A 1 112 ? -14.232 -10.562 18.255 1.00 84.19 112 ARG A O 1
ATOM 907 N N . VAL A 1 113 ? -13.523 -11.408 20.200 1.00 80.12 113 VAL A N 1
ATOM 908 C CA . VAL A 1 113 ? -12.122 -11.556 19.768 1.00 80.12 113 VAL A CA 1
ATOM 909 C C . VAL A 1 113 ? -12.007 -12.595 18.653 1.00 80.12 113 VAL A C 1
ATOM 911 O O . VAL A 1 113 ? -11.216 -12.414 17.727 1.00 80.12 113 VAL A O 1
ATOM 914 N N . TRP A 1 114 ? -12.790 -13.671 18.718 1.00 89.94 114 TRP A N 1
ATOM 915 C CA . TRP A 1 114 ? -12.825 -14.705 17.693 1.00 89.94 114 TRP A CA 1
ATOM 916 C C . TRP A 1 114 ? -13.412 -14.197 16.371 1.00 89.94 114 TRP A C 1
ATOM 918 O O . TRP A 1 114 ? -12.804 -14.423 15.325 1.00 89.94 114 TRP A O 1
ATOM 928 N N . GLU A 1 115 ? -14.526 -13.462 16.409 1.00 90.94 115 GLU A N 1
ATOM 929 C CA . GLU A 1 115 ? -15.130 -12.821 15.230 1.00 90.94 115 GLU A CA 1
ATOM 930 C C . GLU A 1 115 ? -14.151 -11.855 14.557 1.00 90.94 115 GLU A C 1
ATOM 932 O O . GLU A 1 115 ? -13.834 -12.022 13.380 1.00 90.94 115 GLU A O 1
ATOM 937 N N . LEU A 1 116 ? -13.562 -10.930 15.325 1.00 88.81 116 LEU A N 1
ATOM 938 C CA . LEU A 1 116 ? -12.562 -9.989 14.807 1.00 88.81 116 LEU A CA 1
ATOM 939 C C . LEU A 1 116 ? -11.349 -10.711 14.212 1.00 88.81 116 LEU A C 1
ATOM 941 O O . LEU A 1 116 ? -10.821 -10.317 13.172 1.00 88.81 116 LEU A O 1
ATOM 945 N N . ARG A 1 117 ? -10.893 -11.795 14.849 1.00 89.62 117 ARG A N 1
ATOM 946 C CA . ARG A 1 117 ? -9.801 -12.616 14.318 1.00 89.62 117 ARG A CA 1
ATOM 947 C C . ARG A 1 117 ? -10.189 -13.279 12.996 1.00 89.62 117 ARG A C 1
ATOM 949 O O . ARG A 1 117 ? -9.339 -13.364 12.110 1.00 89.62 117 ARG A O 1
ATOM 956 N N . SER A 1 118 ? -11.428 -13.749 12.862 1.00 92.50 118 SER A N 1
ATOM 957 C CA . SER A 1 118 ? -11.942 -14.337 11.623 1.00 92.50 118 SER A CA 1
ATOM 958 C C . SER A 1 118 ? -11.981 -13.302 10.498 1.00 92.50 118 SER A C 1
ATOM 960 O O . SER A 1 118 ? -11.420 -13.556 9.436 1.00 92.50 118 SER A O 1
ATOM 962 N N . GLU A 1 119 ? -12.534 -12.113 10.755 1.00 93.12 119 GLU A N 1
ATOM 963 C CA . GLU A 1 119 ? -12.605 -11.011 9.781 1.00 93.12 119 GLU A CA 1
ATOM 964 C C . GLU A 1 119 ? -11.214 -10.570 9.301 1.00 93.12 119 GLU A C 1
ATOM 966 O O . GLU A 1 119 ? -10.973 -10.419 8.102 1.00 93.12 119 GLU A O 1
ATOM 971 N N . ILE A 1 120 ? -10.259 -10.418 10.227 1.00 88.06 120 ILE A N 1
ATOM 972 C CA . ILE A 1 120 ? -8.869 -10.078 9.889 1.00 88.06 120 ILE A CA 1
ATOM 973 C C . ILE A 1 120 ? -8.234 -11.176 9.027 1.00 88.06 120 ILE A C 1
ATOM 975 O O . ILE A 1 120 ? -7.503 -10.877 8.084 1.00 88.06 120 ILE A O 1
ATOM 979 N N . THR A 1 121 ? -8.502 -12.446 9.342 1.00 91.94 121 THR A N 1
ATOM 980 C CA . THR A 1 121 ? -7.940 -13.578 8.594 1.00 91.94 121 THR A CA 1
ATOM 981 C C . THR A 1 121 ? -8.503 -13.628 7.173 1.00 91.94 121 THR A C 1
ATOM 983 O O . THR A 1 121 ? -7.734 -13.784 6.229 1.00 91.94 121 THR A O 1
ATOM 986 N N . GLU A 1 122 ? -9.812 -13.430 7.002 1.00 95.19 122 GLU A N 1
ATOM 987 C CA . GLU A 1 122 ? -10.465 -13.409 5.688 1.00 95.19 122 GLU A CA 1
ATOM 988 C C . GLU A 1 122 ? -9.962 -12.247 4.818 1.00 95.19 122 GLU A C 1
ATOM 990 O O . GLU A 1 122 ? -9.613 -12.448 3.652 1.00 95.19 122 GLU A O 1
ATOM 995 N N . SER A 1 123 ? -9.825 -11.054 5.406 1.00 92.25 123 SER A N 1
ATOM 996 C CA . SER A 1 123 ? -9.257 -9.878 4.734 1.00 92.25 123 SER A CA 1
ATOM 997 C C . SER A 1 123 ? -7.820 -10.127 4.249 1.00 92.25 123 SER A C 1
ATOM 999 O O . SER A 1 123 ? -7.499 -9.888 3.083 1.00 92.25 123 SER A O 1
ATOM 1001 N N . LEU A 1 124 ? -6.967 -10.711 5.102 1.00 92.06 124 LEU A N 1
ATOM 1002 C CA . LEU A 1 124 ? -5.593 -11.079 4.738 1.00 92.06 124 LEU A CA 1
ATOM 1003 C C . LEU A 1 124 ? -5.535 -12.141 3.628 1.00 92.06 124 LEU A C 1
ATOM 1005 O O . LEU A 1 124 ? -4.635 -12.116 2.785 1.00 92.06 124 LEU A O 1
ATOM 1009 N N . GLU A 1 125 ? -6.466 -13.096 3.617 1.00 95.62 125 GLU A N 1
ATOM 1010 C CA . GLU A 1 125 ? -6.539 -14.119 2.573 1.00 95.62 125 GLU A CA 1
ATOM 1011 C C . GLU A 1 125 ? -7.014 -13.569 1.222 1.00 95.62 125 GLU A C 1
ATOM 1013 O O . GLU A 1 125 ? -6.553 -14.049 0.181 1.00 95.62 125 GLU A O 1
ATOM 1018 N N . GLU A 1 126 ? -7.907 -12.577 1.202 1.00 94.88 126 GLU A N 1
ATOM 1019 C CA . GLU A 1 126 ? -8.290 -11.875 -0.030 1.00 94.88 126 GLU A CA 1
ATOM 1020 C C . GLU A 1 126 ? -7.120 -11.047 -0.580 1.00 94.88 126 GLU A C 1
ATOM 1022 O O . GLU A 1 126 ? -6.742 -11.238 -1.737 1.00 94.88 126 GLU A O 1
ATOM 1027 N N . GLU A 1 127 ? -6.452 -10.239 0.252 1.00 91.12 127 GLU A N 1
ATOM 1028 C CA . GLU A 1 127 ? -5.289 -9.440 -0.170 1.00 91.12 127 GLU A CA 1
ATOM 1029 C C . GLU A 1 127 ? -4.167 -10.335 -0.725 1.00 91.12 127 GLU A C 1
ATOM 1031 O O . GLU A 1 127 ? -3.586 -10.074 -1.783 1.00 91.12 127 GLU A O 1
ATOM 1036 N N . LYS A 1 128 ? -3.903 -11.472 -0.070 1.00 95.44 128 LYS A N 1
ATOM 1037 C CA . LYS A 1 128 ? -2.942 -12.467 -0.562 1.00 95.44 128 LYS A CA 1
ATOM 1038 C C . LYS A 1 128 ? -3.330 -13.015 -1.939 1.00 95.44 128 LYS A C 1
ATOM 1040 O O . LYS A 1 128 ? -2.445 -13.243 -2.768 1.00 95.44 128 LYS A O 1
ATOM 1045 N N . ARG A 1 129 ? -4.622 -13.251 -2.196 1.00 96.50 129 ARG A N 1
ATOM 1046 C CA . ARG A 1 129 ? -5.117 -13.718 -3.502 1.00 96.50 129 ARG A CA 1
ATOM 1047 C C . ARG A 1 129 ? -4.977 -12.642 -4.576 1.00 96.50 129 ARG A C 1
ATOM 1049 O O . ARG A 1 129 ? -4.608 -12.980 -5.702 1.00 96.50 129 ARG A O 1
ATOM 1056 N N . GLU A 1 130 ? -5.229 -11.377 -4.256 1.00 93.44 130 GLU A N 1
ATOM 1057 C CA . GLU A 1 130 ? -5.025 -10.256 -5.182 1.00 93.44 130 GLU A CA 1
ATOM 1058 C C . GLU A 1 130 ? -3.548 -10.089 -5.552 1.00 93.44 130 GLU A C 1
ATOM 1060 O O . GLU A 1 130 ? -3.203 -10.122 -6.735 1.00 93.44 130 GLU A O 1
ATOM 1065 N N . LEU A 1 131 ? -2.652 -10.070 -4.562 1.00 93.44 131 LEU A N 1
ATOM 1066 C CA . LEU A 1 131 ? -1.209 -9.977 -4.799 1.00 93.44 131 LEU A CA 1
ATOM 1067 C C . LEU A 1 131 ? -0.674 -11.144 -5.642 1.00 93.44 131 LEU A C 1
ATOM 1069 O O . LEU A 1 131 ? 0.204 -10.962 -6.487 1.00 93.44 131 LEU A O 1
ATOM 1073 N N . GLN A 1 132 ? -1.210 -12.353 -5.457 1.00 95.62 132 GLN A N 1
ATOM 1074 C CA . GLN A 1 132 ? -0.856 -13.493 -6.304 1.00 95.62 132 GLN A CA 1
ATOM 1075 C C . GLN A 1 132 ? -1.272 -13.282 -7.765 1.00 95.62 132 GLN A C 1
ATOM 1077 O O . GLN A 1 132 ? -0.480 -13.577 -8.663 1.00 95.62 132 GLN A O 1
ATOM 1082 N N . LYS A 1 133 ? -2.476 -12.751 -8.023 1.00 95.44 133 LYS A N 1
ATOM 1083 C CA . LYS A 1 133 ? -2.932 -12.423 -9.387 1.00 95.44 133 LYS A CA 1
ATOM 1084 C C . LYS A 1 133 ? -2.025 -11.374 -10.035 1.00 95.44 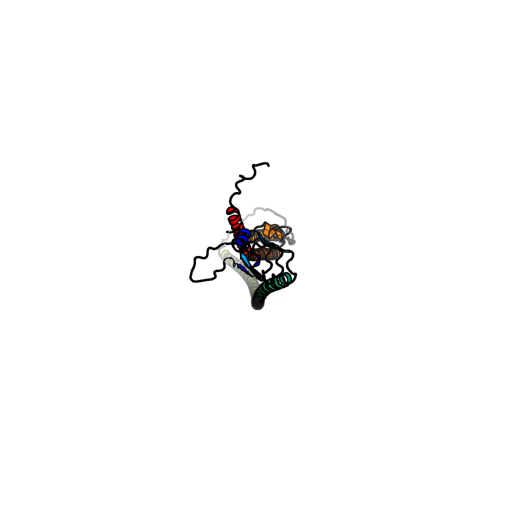133 LYS A C 1
ATOM 1086 O O . LYS A 1 133 ? -1.640 -11.542 -11.194 1.00 95.44 133 LYS A O 1
ATOM 1091 N N . ASP A 1 134 ? -1.625 -10.352 -9.283 1.00 92.88 134 ASP A N 1
ATOM 1092 C CA . ASP A 1 134 ? -0.733 -9.296 -9.768 1.00 92.88 134 ASP A CA 1
ATOM 1093 C C . ASP A 1 134 ? 0.655 -9.828 -10.132 1.00 92.88 134 ASP A C 1
ATOM 1095 O O . ASP A 1 134 ? 1.186 -9.505 -11.198 1.00 92.88 134 ASP A O 1
ATOM 1099 N N . ILE A 1 135 ? 1.226 -10.710 -9.304 1.00 95.62 135 ILE A N 1
ATOM 1100 C CA . ILE A 1 135 ? 2.508 -11.365 -9.601 1.00 95.62 135 ILE A CA 1
ATOM 1101 C C . ILE A 1 135 ? 2.424 -12.149 -10.916 1.00 95.62 135 ILE A C 1
ATOM 1103 O O . ILE A 1 135 ? 3.320 -12.024 -11.754 1.00 95.62 135 ILE A O 1
ATOM 1107 N N . PHE A 1 136 ? 1.353 -12.918 -11.138 1.00 95.31 136 PHE A N 1
ATOM 1108 C CA . PHE A 1 136 ? 1.173 -13.651 -12.396 1.00 95.31 136 PHE A CA 1
ATOM 1109 C C . PHE A 1 136 ? 1.029 -12.716 -13.600 1.00 95.31 136 PHE A C 1
ATOM 1111 O O . PHE A 1 136 ? 1.644 -12.957 -14.640 1.00 95.31 136 PHE A O 1
ATOM 1118 N N . SER A 1 137 ? 0.269 -11.628 -13.456 1.00 92.94 137 SER A N 1
ATOM 1119 C CA . SER A 1 137 ? 0.114 -10.611 -14.500 1.00 92.94 137 SER A CA 1
ATOM 1120 C C . SER A 1 137 ? 1.459 -9.973 -14.875 1.00 92.94 137 SER A C 1
ATOM 1122 O O . SER A 1 137 ? 1.804 -9.866 -16.055 1.00 92.94 137 SER A O 1
ATOM 1124 N N . LEU A 1 138 ? 2.282 -9.629 -13.877 1.00 93.75 138 LEU A N 1
ATOM 1125 C CA . LEU A 1 138 ? 3.619 -9.067 -14.085 1.00 93.75 138 LEU A CA 1
ATOM 1126 C C . LEU A 1 138 ? 4.585 -10.063 -14.738 1.00 93.75 138 LEU A C 1
ATOM 1128 O O . LEU A 1 138 ? 5.342 -9.684 -15.634 1.00 93.75 138 LEU A O 1
ATOM 1132 N N . GLN A 1 139 ? 4.551 -11.332 -14.331 1.00 94.81 139 GLN A N 1
ATOM 1133 C CA . GLN A 1 139 ? 5.352 -12.386 -14.957 1.00 94.81 139 GLN A CA 1
ATOM 1134 C C . GLN A 1 139 ? 4.968 -12.587 -16.427 1.00 94.81 139 GLN A C 1
ATOM 1136 O O . GLN A 1 139 ? 5.846 -12.698 -17.285 1.00 94.81 139 GLN A O 1
ATOM 1141 N N . GLU A 1 140 ? 3.671 -12.586 -16.736 1.00 96.06 140 GLU A N 1
ATOM 1142 C CA . GLU A 1 140 ? 3.189 -12.725 -18.108 1.00 96.06 140 GLU A CA 1
ATOM 1143 C C . GLU A 1 140 ? 3.573 -11.515 -18.965 1.00 96.06 140 GLU A C 1
ATOM 1145 O O . GLU A 1 140 ? 4.073 -11.685 -20.080 1.00 96.06 140 GLU A O 1
ATOM 1150 N N . LYS A 1 141 ? 3.450 -10.297 -18.425 1.00 95.19 141 LYS A N 1
ATOM 1151 C CA . LYS A 1 141 ? 3.933 -9.081 -19.088 1.00 95.19 141 LYS A CA 1
ATOM 1152 C C . LYS A 1 141 ? 5.434 -9.162 -19.380 1.00 95.19 141 LYS A C 1
ATOM 1154 O O . LYS A 1 141 ? 5.838 -8.981 -20.524 1.00 95.19 141 LYS A O 1
ATOM 1159 N N . SER A 1 142 ? 6.246 -9.541 -18.392 1.00 92.44 142 SER A N 1
ATOM 1160 C CA . SER A 1 142 ? 7.695 -9.711 -18.566 1.00 92.44 142 SER A CA 1
ATOM 1161 C C . SER A 1 142 ? 8.033 -10.748 -19.646 1.00 92.44 142 SER A C 1
ATOM 1163 O O . SER A 1 142 ? 8.937 -10.549 -20.463 1.00 92.44 142 SER A O 1
ATOM 1165 N N . ARG A 1 143 ? 7.267 -11.843 -19.715 1.00 96.19 143 ARG A N 1
ATOM 1166 C CA . ARG A 1 143 ? 7.413 -12.870 -20.754 1.00 96.19 143 ARG A CA 1
ATOM 1167 C C . ARG A 1 143 ? 7.113 -12.323 -22.152 1.00 96.19 143 ARG A C 1
ATOM 1169 O O . ARG A 1 143 ? 7.802 -12.694 -23.107 1.00 96.19 143 ARG A O 1
ATOM 1176 N N . LEU A 1 144 ? 6.085 -11.486 -22.290 1.00 94.06 144 LEU A N 1
ATOM 1177 C CA . LEU A 1 144 ? 5.733 -10.830 -23.552 1.00 94.06 144 LEU A CA 1
ATOM 1178 C C . LEU A 1 144 ? 6.797 -9.805 -23.960 1.00 94.06 144 LEU A C 1
ATOM 1180 O O . LEU A 1 144 ? 7.270 -9.863 -25.096 1.00 94.06 144 LEU A O 1
ATOM 1184 N N . ASP A 1 145 ? 7.256 -8.974 -23.026 1.00 94.12 145 ASP A N 1
ATOM 1185 C CA . ASP A 1 145 ? 8.329 -8.002 -23.254 1.00 94.12 145 ASP A CA 1
ATOM 1186 C C . ASP A 1 145 ? 9.616 -8.709 -23.713 1.00 94.12 145 ASP A C 1
ATOM 1188 O O . ASP A 1 145 ? 10.244 -8.318 -24.698 1.00 94.12 145 ASP A O 1
ATOM 1192 N N . GLY A 1 146 ? 9.963 -9.844 -23.098 1.00 94.56 146 GLY A N 1
ATOM 1193 C CA . GLY A 1 146 ? 11.103 -10.663 -23.516 1.00 94.56 146 GLY A CA 1
ATOM 1194 C C . GLY A 1 146 ? 10.979 -11.226 -24.940 1.00 94.56 146 GLY A C 1
ATOM 1195 O O . GLY A 1 146 ? 11.986 -11.389 -25.637 1.00 94.56 146 GLY A O 1
ATOM 1196 N N . LYS A 1 147 ? 9.761 -11.517 -25.416 1.00 96.50 147 LYS A N 1
ATOM 1197 C CA . LYS A 1 147 ? 9.532 -11.909 -26.819 1.00 96.50 147 LYS A CA 1
ATOM 1198 C C . LYS A 1 147 ? 9.690 -10.725 -27.763 1.00 96.50 147 LYS A C 1
ATOM 1200 O O . LYS A 1 147 ? 10.249 -10.906 -28.846 1.00 96.50 147 LYS A O 1
ATOM 1205 N N . GLU A 1 148 ? 9.226 -9.547 -27.365 1.00 95.94 148 GLU A N 1
ATOM 1206 C CA . GLU A 1 148 ? 9.339 -8.340 -28.177 1.00 95.94 148 GLU A CA 1
ATOM 1207 C C . GLU A 1 148 ? 10.798 -7.892 -28.313 1.00 95.94 148 GLU A C 1
ATOM 1209 O O . GLU A 1 148 ? 11.269 -7.678 -29.428 1.00 95.94 148 GLU A O 1
ATOM 1214 N N . ILE A 1 149 ? 11.574 -7.927 -27.225 1.00 94.50 149 ILE A N 1
ATOM 1215 C CA . ILE A 1 149 ? 13.028 -7.697 -27.256 1.00 94.50 149 ILE A CA 1
ATOM 1216 C C . ILE A 1 149 ? 13.715 -8.660 -28.236 1.00 94.50 149 ILE A C 1
ATOM 1218 O O . ILE A 1 149 ? 14.542 -8.248 -29.050 1.00 94.50 149 ILE A O 1
ATOM 1222 N N . LYS A 1 150 ? 13.346 -9.950 -28.231 1.00 96.12 150 LYS A N 1
ATOM 1223 C CA . LYS A 1 150 ? 13.890 -10.927 -29.192 1.00 96.12 150 LYS A CA 1
ATOM 1224 C C . LYS A 1 150 ? 13.537 -10.589 -30.643 1.00 96.12 150 LYS A C 1
ATOM 1226 O O . LYS A 1 150 ? 14.364 -10.818 -31.525 1.00 96.12 150 LYS A O 1
ATOM 1231 N N . ARG A 1 151 ? 12.330 -10.083 -30.916 1.00 97.62 151 ARG A N 1
ATOM 1232 C CA . ARG A 1 151 ? 11.927 -9.644 -32.264 1.00 97.62 151 ARG A CA 1
ATOM 1233 C C . ARG A 1 151 ? 12.717 -8.418 -32.707 1.00 97.62 151 ARG A C 1
ATOM 1235 O O . ARG A 1 151 ? 13.256 -8.427 -33.811 1.00 97.62 151 ARG A O 1
ATOM 1242 N N . LEU A 1 152 ? 12.831 -7.413 -31.841 1.00 94.75 152 LEU A N 1
ATOM 1243 C CA . LEU A 1 152 ? 13.592 -6.194 -32.111 1.00 94.75 152 LEU A CA 1
ATOM 1244 C C . LEU A 1 152 ? 15.073 -6.496 -32.357 1.00 94.75 152 LEU A C 1
ATOM 1246 O O . LEU A 1 152 ? 15.627 -6.019 -33.342 1.00 94.75 152 LEU A O 1
ATOM 1250 N N . ASN A 1 153 ? 15.685 -7.380 -31.566 1.00 95.88 153 ASN A N 1
ATOM 1251 C CA . ASN A 1 153 ? 17.070 -7.804 -31.789 1.00 95.88 153 ASN A CA 1
ATOM 1252 C C . ASN A 1 153 ? 17.271 -8.466 -33.158 1.00 95.88 153 ASN A C 1
ATOM 1254 O O . ASN A 1 153 ? 18.250 -8.175 -33.841 1.00 95.88 153 ASN A O 1
ATOM 1258 N N . LYS A 1 154 ? 16.335 -9.316 -33.603 1.00 97.94 154 LYS A N 1
ATOM 1259 C CA . LYS A 1 154 ? 16.392 -9.895 -34.956 1.00 97.94 154 LYS A CA 1
ATOM 1260 C C . LYS A 1 154 ? 16.286 -8.823 -36.038 1.00 97.94 154 LYS A C 1
ATOM 1262 O O . LYS A 1 154 ? 17.016 -8.886 -37.020 1.00 97.94 154 LYS A O 1
ATOM 1267 N N . LYS A 1 155 ? 15.394 -7.843 -35.862 1.00 97.81 155 LYS A N 1
ATOM 1268 C CA . LYS A 1 155 ? 15.244 -6.725 -36.801 1.00 97.81 155 LYS A CA 1
ATOM 1269 C C . LYS A 1 155 ? 16.523 -5.886 -36.876 1.00 97.81 155 LYS A C 1
ATOM 1271 O O . LYS A 1 155 ? 16.968 -5.584 -37.975 1.00 97.81 155 LYS A O 1
ATOM 1276 N N . ASN A 1 156 ? 17.146 -5.590 -35.737 1.00 95.19 156 ASN A N 1
ATOM 1277 C CA . ASN A 1 156 ? 18.418 -4.868 -35.687 1.00 95.19 156 ASN A CA 1
ATOM 1278 C C . ASN A 1 156 ? 19.538 -5.628 -36.405 1.00 95.19 156 ASN A C 1
ATOM 1280 O O . ASN A 1 156 ? 20.254 -5.026 -37.191 1.00 95.19 156 ASN A O 1
ATOM 1284 N N . GLN A 1 157 ? 19.640 -6.948 -36.223 1.00 97.31 157 GLN A N 1
ATOM 1285 C CA . GLN A 1 157 ? 20.622 -7.765 -36.950 1.00 97.31 157 GLN A CA 1
ATOM 1286 C C . GLN A 1 157 ? 20.414 -7.748 -38.471 1.00 97.31 157 GLN A C 1
ATOM 1288 O O . GLN A 1 157 ? 21.382 -7.819 -39.223 1.00 97.31 157 GLN A O 1
ATOM 1293 N N . ILE A 1 158 ? 19.162 -7.694 -38.938 1.00 97.56 158 ILE A N 1
ATOM 1294 C CA . ILE A 1 158 ? 18.857 -7.569 -40.371 1.00 97.56 158 ILE A CA 1
ATOM 1295 C C . ILE A 1 158 ? 19.309 -6.196 -40.878 1.00 97.56 158 ILE A C 1
ATOM 1297 O O . ILE A 1 158 ? 20.053 -6.132 -41.851 1.00 97.56 158 ILE A O 1
ATOM 1301 N N . LEU A 1 159 ? 18.936 -5.124 -40.176 1.00 96.94 159 LEU A N 1
ATOM 1302 C CA . LEU A 1 159 ? 19.318 -3.754 -40.533 1.00 96.94 159 LEU A CA 1
ATOM 1303 C C . LEU A 1 159 ? 20.838 -3.546 -40.520 1.00 96.94 159 LEU A C 1
ATOM 1305 O O . LEU A 1 159 ? 21.376 -2.842 -41.366 1.00 96.94 159 LEU A O 1
ATOM 1309 N N . GLU A 1 160 ? 21.551 -4.174 -39.587 1.00 95.88 160 GLU A N 1
ATOM 1310 C CA . GLU A 1 160 ? 23.010 -4.106 -39.519 1.00 95.88 160 GLU A CA 1
ATOM 1311 C C . GLU A 1 160 ? 23.664 -4.760 -40.745 1.00 95.88 160 GLU A C 1
ATOM 1313 O O . GLU A 1 160 ? 24.591 -4.194 -41.323 1.00 95.88 160 GLU A O 1
ATOM 1318 N N . LYS A 1 161 ? 23.131 -5.900 -41.207 1.00 97.62 161 LYS A N 1
ATOM 1319 C CA . LYS A 1 161 ? 23.574 -6.539 -42.457 1.00 97.62 161 LYS A CA 1
ATOM 1320 C C . LYS A 1 161 ? 23.264 -5.685 -43.684 1.00 97.62 161 LYS A C 1
ATOM 1322 O O . LYS A 1 161 ? 24.115 -5.559 -44.557 1.00 97.62 161 LYS A O 1
ATOM 1327 N N . GLU A 1 162 ? 22.073 -5.091 -43.747 1.00 96.94 162 GLU A N 1
ATOM 1328 C CA . GLU A 1 162 ? 21.695 -4.172 -44.830 1.00 96.94 162 GLU A CA 1
ATOM 1329 C C . GLU A 1 162 ? 22.621 -2.948 -44.867 1.00 96.94 162 GLU A C 1
ATOM 1331 O O . GLU A 1 162 ? 23.111 -2.581 -45.931 1.00 96.94 162 GLU A O 1
ATOM 1336 N N . ASN A 1 163 ? 22.947 -2.364 -43.711 1.00 94.31 163 ASN A N 1
ATOM 1337 C CA . ASN A 1 163 ? 23.882 -1.243 -43.619 1.00 94.31 163 ASN A CA 1
ATOM 1338 C C . ASN A 1 163 ? 25.304 -1.621 -44.049 1.00 94.31 163 ASN A C 1
ATOM 1340 O O . ASN A 1 163 ? 25.966 -0.822 -44.714 1.00 94.31 163 ASN A O 1
ATOM 1344 N N . GLN A 1 164 ? 25.785 -2.816 -43.697 1.00 96.00 164 GLN A N 1
ATOM 1345 C CA . GLN A 1 164 ? 27.081 -3.316 -44.167 1.00 96.00 164 GLN A CA 1
ATOM 1346 C C . GLN A 1 164 ? 27.098 -3.473 -45.695 1.00 96.00 164 GLN A C 1
ATOM 1348 O O . GLN A 1 164 ? 28.042 -3.026 -46.345 1.00 96.00 164 GLN A O 1
ATOM 1353 N N . GLU A 1 165 ? 26.039 -4.040 -46.274 1.00 97.62 165 GLU A N 1
ATOM 1354 C CA . GLU A 1 165 ? 25.910 -4.220 -47.724 1.00 97.62 165 GLU A CA 1
ATOM 1355 C C . GLU A 1 165 ? 25.842 -2.875 -48.464 1.00 97.62 165 GLU A C 1
ATOM 1357 O O . GLU A 1 165 ? 26.578 -2.653 -49.423 1.00 97.62 165 GLU A O 1
ATOM 1362 N N . LEU A 1 166 ? 25.029 -1.932 -47.979 1.00 96.00 166 LEU A N 1
ATOM 1363 C CA . LEU A 1 166 ? 24.953 -0.580 -48.540 1.00 96.00 166 LEU A CA 1
ATOM 1364 C C . LEU A 1 166 ? 26.289 0.160 -48.433 1.00 96.00 166 LEU A C 1
ATOM 1366 O O . LEU A 1 166 ? 26.681 0.861 -49.364 1.00 96.00 166 LEU A O 1
ATOM 1370 N N . SER A 1 167 ? 27.007 -0.013 -47.321 1.00 92.69 167 SER A N 1
ATOM 1371 C CA . SER A 1 167 ? 28.334 0.583 -47.138 1.00 92.69 167 SER A CA 1
ATOM 1372 C C . SER A 1 167 ? 29.327 0.051 -48.168 1.00 92.69 167 SER A C 1
ATOM 1374 O O . SER A 1 167 ? 30.072 0.834 -48.753 1.00 92.69 167 SER A O 1
ATOM 1376 N N . LYS A 1 168 ? 29.287 -1.256 -48.451 1.00 94.50 168 LYS A N 1
ATOM 1377 C CA . LYS A 1 168 ? 30.110 -1.887 -49.484 1.00 94.50 168 LYS A CA 1
ATOM 1378 C C . LYS A 1 168 ? 29.775 -1.361 -50.884 1.00 94.50 168 LYS A C 1
ATOM 1380 O O . LYS A 1 168 ? 30.679 -0.965 -51.612 1.00 94.50 168 LYS A O 1
ATOM 1385 N N . GLN A 1 169 ? 28.491 -1.271 -51.236 1.00 94.44 169 GLN A N 1
ATOM 1386 C CA . GLN A 1 169 ? 28.049 -0.702 -52.521 1.00 94.44 169 GLN A CA 1
ATOM 1387 C C . GLN A 1 169 ? 28.481 0.766 -52.682 1.00 94.44 169 GLN A C 1
ATOM 1389 O O . GLN A 1 169 ? 28.879 1.212 -53.761 1.00 94.44 169 GLN A O 1
ATOM 1394 N N . LEU A 1 170 ? 28.436 1.535 -51.593 1.00 92.81 170 LEU A N 1
ATOM 1395 C CA . LEU A 1 170 ? 28.890 2.922 -51.572 1.00 92.81 170 LEU A CA 1
ATOM 1396 C C . LEU A 1 170 ? 30.412 3.033 -51.756 1.00 92.81 170 LEU A C 1
ATOM 1398 O O . LEU A 1 170 ? 30.902 3.986 -52.358 1.00 92.81 170 LEU A O 1
ATOM 1402 N N . GLU A 1 171 ? 31.173 2.066 -51.256 1.00 88.88 171 GLU A N 1
ATOM 1403 C CA . GLU A 1 171 ? 32.620 2.001 -51.448 1.00 88.88 171 GLU A CA 1
ATOM 1404 C C . GLU A 1 171 ? 32.984 1.619 -52.892 1.00 88.88 171 GLU A C 1
ATOM 1406 O O . GLU A 1 171 ? 33.810 2.288 -53.514 1.00 88.88 171 GLU A O 1
ATOM 1411 N N . GLU A 1 172 ? 32.301 0.627 -53.470 1.00 90.31 172 GLU A N 1
ATOM 1412 C CA . GLU A 1 172 ? 32.451 0.224 -54.876 1.00 90.31 172 GLU A CA 1
ATOM 1413 C C . GLU A 1 172 ? 32.166 1.395 -55.833 1.00 90.31 172 GLU A C 1
ATOM 1415 O O . GLU A 1 172 ? 32.987 1.717 -56.696 1.00 90.31 172 GLU A O 1
ATOM 1420 N N . THR A 1 173 ? 31.062 2.116 -55.620 1.00 87.44 173 THR A N 1
ATOM 1421 C CA . THR A 1 173 ? 30.718 3.300 -56.430 1.00 87.44 173 THR A CA 1
ATOM 1422 C C . THR A 1 173 ? 31.717 4.445 -56.261 1.00 87.44 173 THR A C 1
ATOM 1424 O O . THR A 1 173 ? 32.050 5.115 -57.240 1.00 87.44 173 THR A O 1
ATOM 1427 N N . LYS A 1 174 ? 32.275 4.658 -55.059 1.00 80.94 174 LYS A N 1
ATOM 1428 C CA . LYS A 1 174 ? 33.374 5.620 -54.860 1.00 80.94 174 LYS A CA 1
ATOM 1429 C C . LYS A 1 174 ? 34.592 5.266 -55.713 1.00 80.94 174 LYS A C 1
ATOM 1431 O O . LYS A 1 174 ? 35.130 6.151 -56.379 1.00 80.94 174 LYS A O 1
ATOM 1436 N N . PHE A 1 175 ? 35.009 4.001 -55.754 1.00 75.94 175 PHE A N 1
ATOM 1437 C CA . PHE A 1 175 ? 36.125 3.582 -56.609 1.00 75.94 175 PHE A CA 1
ATOM 1438 C C . PHE A 1 175 ? 35.840 3.817 -58.099 1.00 75.94 175 PHE A C 1
ATOM 1440 O O . PHE A 1 175 ? 36.706 4.333 -58.810 1.00 75.94 175 PHE A O 1
ATOM 1447 N N . GLU A 1 176 ? 34.622 3.525 -58.565 1.00 83.50 176 GLU A N 1
ATOM 1448 C CA . GLU A 1 176 ? 34.212 3.819 -59.945 1.00 83.50 176 GLU A CA 1
ATOM 1449 C C . GLU A 1 176 ? 34.271 5.320 -60.262 1.00 83.50 176 GLU A C 1
ATOM 1451 O O . GLU A 1 176 ? 34.748 5.711 -61.331 1.00 83.50 176 GLU A O 1
ATOM 1456 N N . THR A 1 177 ? 33.847 6.185 -59.332 1.00 81.00 177 THR A N 1
ATOM 1457 C CA . THR A 1 177 ? 33.926 7.641 -59.536 1.00 81.00 177 THR A CA 1
ATOM 1458 C C . THR A 1 177 ? 35.364 8.148 -59.651 1.00 81.00 177 THR A C 1
ATOM 1460 O O . THR A 1 177 ? 35.634 8.992 -60.506 1.00 81.00 177 THR A O 1
ATOM 1463 N N . VAL A 1 178 ? 36.307 7.588 -58.883 1.00 78.88 178 VAL A N 1
ATOM 1464 C CA . VAL A 1 178 ? 37.736 7.943 -58.962 1.00 78.88 178 VAL A CA 1
ATOM 1465 C C . VAL A 1 178 ? 38.334 7.541 -60.317 1.00 78.88 178 VAL A C 1
ATOM 1467 O O . VAL A 1 178 ? 39.077 8.316 -60.925 1.00 78.88 178 VAL A O 1
ATOM 1470 N N . ASP A 1 179 ? 37.977 6.364 -60.843 1.00 84.44 179 ASP A N 1
ATOM 1471 C CA . ASP A 1 179 ? 38.404 5.935 -62.183 1.00 84.44 179 ASP A CA 1
ATOM 1472 C C . ASP A 1 179 ? 37.837 6.851 -63.286 1.00 84.44 179 ASP A C 1
ATOM 1474 O O . ASP A 1 179 ? 38.545 7.244 -64.223 1.00 84.44 179 ASP A O 1
ATOM 1478 N N . LEU A 1 180 ? 36.573 7.268 -63.160 1.00 84.75 180 LEU A N 1
ATOM 1479 C CA . LEU A 1 180 ? 35.951 8.219 -64.084 1.00 84.75 180 LEU A CA 1
ATOM 1480 C C . LEU A 1 180 ? 36.605 9.604 -64.026 1.00 84.75 180 LEU A C 1
ATOM 1482 O O . LEU A 1 180 ? 36.855 10.189 -65.082 1.00 84.75 180 LEU A O 1
ATOM 1486 N N . GLU A 1 181 ? 36.932 10.123 -62.843 1.00 83.12 181 GLU A N 1
ATOM 1487 C CA . GLU A 1 181 ? 37.666 11.386 -62.699 1.00 83.12 181 GLU A CA 1
ATOM 1488 C C . GLU A 1 181 ? 39.045 11.320 -63.367 1.00 83.12 181 GLU A C 1
ATOM 1490 O O . GLU A 1 181 ? 39.406 12.222 -64.132 1.00 83.12 181 GLU A O 1
ATOM 1495 N N . GLY A 1 182 ? 39.773 10.212 -63.187 1.00 80.56 182 GLY A N 1
ATOM 1496 C CA . GLY A 1 182 ? 41.036 9.960 -63.882 1.00 80.56 182 GLY A CA 1
ATOM 1497 C C . GLY A 1 182 ? 40.878 9.948 -65.409 1.00 80.56 182 GLY A C 1
ATOM 1498 O O . GLY A 1 182 ? 41.628 10.619 -66.131 1.00 80.56 182 GLY A O 1
ATOM 1499 N N . LYS A 1 183 ? 39.853 9.254 -65.925 1.00 82.94 183 LYS A N 1
ATOM 1500 C CA . LYS A 1 183 ? 39.507 9.240 -67.361 1.00 82.94 183 LYS A CA 1
ATOM 1501 C C . LYS A 1 183 ? 39.149 10.635 -67.884 1.00 82.94 183 LYS A C 1
ATOM 1503 O O . LYS A 1 183 ? 39.595 11.015 -68.974 1.00 82.94 183 LYS A O 1
ATOM 1508 N N . ILE A 1 184 ? 38.388 11.417 -67.116 1.00 89.75 184 ILE A N 1
ATOM 1509 C CA . ILE A 1 184 ? 38.043 12.808 -67.437 1.00 89.75 184 ILE A CA 1
ATOM 1510 C C . ILE A 1 184 ? 39.312 13.661 -67.516 1.00 89.75 184 ILE A C 1
ATOM 1512 O O . ILE A 1 184 ? 39.456 14.461 -68.445 1.00 89.75 184 ILE A O 1
ATOM 1516 N N . GLU A 1 185 ? 40.260 13.492 -66.594 1.00 90.94 185 GLU A N 1
ATOM 1517 C CA . GLU A 1 185 ? 41.496 14.268 -66.599 1.00 90.94 185 GLU A CA 1
ATOM 1518 C C . GLU A 1 185 ? 42.391 13.952 -67.810 1.00 90.94 185 GLU A C 1
ATOM 1520 O O . GLU A 1 185 ? 42.915 14.872 -68.452 1.00 90.94 185 GLU A O 1
ATOM 1525 N N . ILE A 1 186 ? 42.515 12.677 -68.194 1.00 81.31 186 ILE A N 1
ATOM 1526 C CA . ILE A 1 186 ? 43.239 12.269 -69.410 1.00 81.31 186 ILE A CA 1
ATOM 1527 C C . ILE A 1 186 ? 42.591 12.887 -70.656 1.00 81.31 186 ILE A C 1
ATOM 1529 O O . ILE A 1 186 ? 43.286 13.492 -71.479 1.00 81.31 186 ILE A O 1
ATOM 1533 N N . LYS 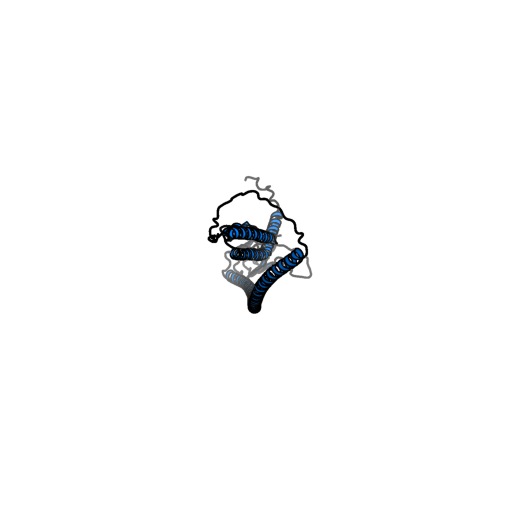A 1 187 ? 41.259 12.808 -70.777 1.00 88.00 187 LYS A N 1
ATOM 1534 C CA . LYS A 1 187 ? 40.502 13.415 -71.886 1.00 88.00 187 LYS A CA 1
ATOM 1535 C C . LYS A 1 187 ? 40.679 14.936 -71.932 1.00 88.00 187 LYS A C 1
ATOM 1537 O O . LYS A 1 187 ? 40.900 15.485 -73.010 1.00 88.00 187 LYS A O 1
ATOM 1542 N N . LYS A 1 188 ? 40.673 15.624 -70.782 1.00 92.12 188 LYS A N 1
ATOM 1543 C CA . LYS A 1 188 ? 40.965 17.069 -70.693 1.00 92.12 188 LYS A CA 1
ATOM 1544 C C . LYS A 1 188 ? 42.378 17.400 -71.189 1.00 92.12 188 LYS A C 1
ATOM 1546 O O . LYS A 1 188 ? 42.552 18.392 -71.897 1.00 92.12 188 LYS A O 1
ATOM 1551 N N . LYS A 1 189 ? 43.389 16.587 -70.852 1.00 88.69 189 LYS A N 1
ATOM 1552 C CA . LYS A 1 189 ? 44.775 16.763 -71.339 1.00 88.69 189 LYS A CA 1
ATOM 1553 C C . LYS A 1 189 ? 44.881 16.549 -72.850 1.00 88.69 189 LYS A C 1
ATOM 1555 O O . LYS A 1 189 ? 45.535 17.347 -73.518 1.00 88.69 189 LYS A O 1
ATOM 1560 N N . GLN A 1 190 ? 44.222 15.524 -73.390 1.00 86.25 190 GLN A N 1
ATOM 1561 C CA . GLN A 1 190 ? 44.155 15.287 -74.836 1.00 86.25 190 GLN A CA 1
ATOM 1562 C C . GLN A 1 190 ? 43.497 16.464 -75.562 1.00 86.25 190 GLN A C 1
ATOM 1564 O O . GLN A 1 190 ? 44.101 17.016 -76.474 1.00 86.25 190 GLN A O 1
ATOM 1569 N N . LEU A 1 191 ? 42.334 16.919 -75.087 1.00 92.81 191 LEU A N 1
ATOM 1570 C CA . LEU A 1 191 ? 41.618 18.059 -75.662 1.00 92.81 191 LEU A CA 1
ATOM 1571 C C . LEU A 1 191 ? 42.479 19.332 -75.681 1.00 92.81 191 LEU A C 1
ATOM 1573 O O . LEU A 1 191 ? 42.495 20.046 -76.680 1.00 92.81 191 LEU A O 1
ATOM 1577 N N . LYS A 1 192 ? 43.233 19.603 -74.603 1.00 94.25 192 LYS A N 1
ATOM 1578 C CA . LYS A 1 192 ? 44.183 20.729 -74.560 1.00 94.25 192 LYS A CA 1
ATOM 1579 C C . LYS A 1 192 ? 45.261 20.616 -75.642 1.00 94.25 192 LYS A C 1
ATOM 1581 O O . LYS A 1 192 ? 45.540 21.618 -76.287 1.00 94.25 192 LYS A O 1
ATOM 1586 N N . ARG A 1 193 ? 45.834 19.425 -75.863 1.00 88.81 193 ARG A N 1
ATOM 1587 C CA . ARG A 1 193 ? 46.837 19.199 -76.922 1.00 88.81 193 ARG A CA 1
ATOM 1588 C C . ARG A 1 193 ? 46.249 19.445 -78.307 1.00 88.81 193 ARG A C 1
ATOM 1590 O O . ARG A 1 193 ? 46.786 20.260 -79.041 1.00 88.81 193 ARG A O 1
ATOM 1597 N N . THR A 1 194 ? 45.102 18.837 -78.611 1.00 89.94 194 THR A N 1
ATOM 1598 C CA . THR A 1 194 ? 44.432 19.005 -79.909 1.00 89.94 194 THR A CA 1
ATOM 1599 C C . THR A 1 194 ? 44.050 20.461 -80.164 1.00 89.94 194 THR A C 1
ATOM 1601 O O . THR A 1 194 ? 44.211 20.953 -81.276 1.00 89.94 194 THR A O 1
ATOM 1604 N N . LYS A 1 195 ? 43.597 21.182 -79.129 1.00 94.19 195 LYS A N 1
ATOM 1605 C CA . LYS A 1 195 ? 43.337 22.622 -79.216 1.00 94.19 195 LYS A CA 1
ATOM 1606 C C . LYS A 1 195 ? 44.610 23.404 -79.554 1.00 94.19 195 LYS A C 1
ATOM 1608 O O . LYS A 1 195 ? 44.575 24.239 -80.448 1.00 94.19 195 LYS A O 1
ATOM 1613 N N . SER A 1 196 ? 45.725 23.122 -78.878 1.00 91.25 196 SER A N 1
ATOM 1614 C CA . SER A 1 196 ? 47.014 23.762 -79.170 1.00 91.25 196 SER A CA 1
ATOM 1615 C C . SER A 1 196 ? 47.566 23.416 -80.556 1.00 91.25 196 SER A C 1
ATOM 1617 O O . SER A 1 196 ? 48.227 24.255 -81.161 1.00 91.25 196 SER A O 1
ATOM 1619 N N . ASP A 1 197 ? 47.316 22.209 -81.065 1.00 89.31 197 ASP A N 1
ATOM 1620 C CA . ASP A 1 197 ? 47.700 21.811 -82.423 1.00 89.31 197 ASP A CA 1
ATOM 1621 C C . ASP A 1 197 ? 46.860 22.554 -83.472 1.00 89.31 197 ASP A C 1
ATOM 1623 O O . ASP A 1 197 ? 47.421 23.141 -84.392 1.00 89.31 197 ASP A O 1
ATOM 1627 N N . LEU A 1 198 ? 45.536 22.629 -83.288 1.00 89.25 198 LEU A N 1
ATOM 1628 C CA . LEU A 1 198 ? 44.652 23.409 -84.160 1.00 89.25 198 LEU A CA 1
ATOM 1629 C C . LEU A 1 198 ? 45.024 24.893 -84.163 1.00 89.25 198 LEU A C 1
ATOM 1631 O O . LEU A 1 198 ? 45.163 25.485 -85.227 1.00 89.25 198 LEU A O 1
ATOM 1635 N N . GLU A 1 199 ? 45.229 25.498 -82.989 1.00 88.69 199 GLU A N 1
ATOM 1636 C CA . GLU A 1 199 ? 45.668 26.896 -82.883 1.00 88.69 199 GLU A CA 1
ATOM 1637 C C . GLU A 1 199 ? 47.014 27.142 -83.576 1.00 88.69 199 GLU A C 1
ATOM 1639 O O . GLU A 1 199 ? 47.240 28.242 -84.076 1.00 88.69 199 GLU A O 1
ATOM 1644 N N . ARG A 1 200 ? 47.909 26.147 -83.615 1.00 84.25 200 ARG A N 1
ATOM 1645 C CA . ARG A 1 200 ? 49.174 26.232 -84.353 1.00 84.25 200 ARG A CA 1
ATOM 1646 C C . ARG A 1 200 ? 48.932 26.224 -85.858 1.00 84.25 200 ARG A C 1
ATOM 1648 O O . ARG A 1 200 ? 49.402 27.139 -86.520 1.00 84.25 200 ARG A O 1
ATOM 1655 N N . CYS A 1 201 ? 48.141 25.278 -86.364 1.00 79.56 201 CYS A N 1
ATOM 1656 C CA . CYS A 1 201 ? 47.777 25.229 -87.782 1.00 79.56 201 CYS A CA 1
ATOM 1657 C C . CYS A 1 201 ? 47.093 26.532 -88.235 1.00 79.56 201 CYS A C 1
ATOM 1659 O O . CYS A 1 201 ? 47.475 27.112 -89.241 1.00 79.56 201 CYS A O 1
ATOM 1661 N N . PHE A 1 202 ? 46.168 27.075 -87.434 1.00 77.06 202 PHE A N 1
ATOM 1662 C CA . PHE A 1 202 ? 45.517 28.356 -87.740 1.00 77.06 202 PHE A CA 1
ATOM 1663 C C . PHE A 1 202 ? 46.462 29.569 -87.694 1.00 77.06 202 PHE A C 1
ATOM 1665 O O . PHE A 1 202 ? 46.183 30.579 -88.340 1.00 77.06 202 PHE A O 1
ATOM 1672 N N . LYS A 1 203 ? 47.552 29.513 -86.918 1.00 74.62 203 LYS A N 1
ATOM 1673 C CA . LYS A 1 203 ? 48.573 30.574 -86.878 1.00 74.62 203 LYS A CA 1
ATOM 1674 C C . LYS A 1 203 ? 49.558 30.473 -88.039 1.00 74.62 203 LYS A C 1
ATOM 1676 O O . LYS A 1 203 ? 49.997 31.509 -88.521 1.00 74.62 203 LYS A O 1
ATOM 1681 N N . GLU A 1 204 ? 49.881 29.263 -88.486 1.00 61.16 204 GLU A N 1
ATOM 1682 C CA . GLU A 1 204 ? 50.742 29.023 -89.652 1.00 61.16 204 GLU A CA 1
ATOM 1683 C C . GLU A 1 204 ? 50.093 29.533 -90.951 1.00 61.16 204 GLU A C 1
ATOM 1685 O O . GLU A 1 204 ? 50.789 30.099 -91.788 1.00 61.16 204 GLU A O 1
ATOM 1690 N N . ASP A 1 205 ? 48.761 29.486 -91.056 1.00 56.69 205 ASP A N 1
ATOM 1691 C CA . ASP A 1 205 ? 48.015 30.054 -92.191 1.00 56.69 205 ASP A CA 1
ATOM 1692 C C . ASP A 1 205 ? 47.853 31.591 -92.139 1.00 56.69 205 ASP A C 1
ATOM 1694 O O . ASP A 1 205 ? 47.397 32.197 -93.106 1.00 56.69 205 ASP A O 1
ATOM 1698 N N . ASN A 1 206 ? 48.216 32.244 -91.026 1.00 53.31 206 ASN A N 1
ATOM 1699 C CA . ASN A 1 206 ? 47.999 33.684 -90.808 1.00 53.31 206 ASN A CA 1
ATOM 1700 C C . ASN A 1 206 ? 49.260 34.464 -90.405 1.00 53.31 206 ASN A C 1
ATOM 1702 O O . ASN A 1 206 ? 49.137 35.587 -89.916 1.00 53.31 206 ASN A O 1
ATOM 1706 N N . ALA A 1 207 ? 50.460 33.908 -90.573 1.00 41.28 207 ALA A N 1
ATOM 1707 C CA . ALA A 1 207 ? 51.694 34.599 -90.207 1.00 41.28 207 ALA A CA 1
ATOM 1708 C C . ALA A 1 207 ? 52.109 35.617 -91.294 1.00 41.28 207 ALA A C 1
ATOM 1710 O O . ALA A 1 207 ? 52.443 35.208 -92.408 1.00 41.28 207 ALA A O 1
ATOM 1711 N N . PRO A 1 208 ? 52.139 36.932 -91.001 1.00 42.91 208 PRO A N 1
ATOM 1712 C CA . PRO A 1 208 ? 52.781 37.916 -91.863 1.00 42.91 208 PRO A CA 1
ATOM 1713 C C . PRO A 1 208 ? 54.305 37.814 -91.695 1.00 42.91 208 PRO A C 1
ATOM 1715 O O . PRO A 1 208 ? 54.807 37.728 -90.574 1.00 42.91 208 PRO A O 1
ATOM 1718 N N . ASN A 1 209 ? 55.033 37.831 -92.812 1.00 47.16 209 ASN A N 1
ATOM 1719 C CA . ASN A 1 209 ? 56.485 38.011 -92.842 1.00 47.16 209 ASN A CA 1
ATOM 1720 C C . ASN A 1 209 ? 56.834 39.415 -92.342 1.00 47.16 209 ASN A C 1
ATOM 1722 O O . ASN A 1 209 ? 56.664 40.355 -93.112 1.00 47.16 209 ASN A O 1
ATOM 1726 N N . GLU A 1 210 ? 57.372 39.558 -91.131 1.00 41.00 210 GLU A N 1
ATOM 1727 C CA . GLU A 1 210 ? 58.106 40.768 -90.746 1.00 41.00 210 GLU A CA 1
ATOM 1728 C C . GLU A 1 210 ? 59.328 40.435 -89.875 1.00 41.00 210 GLU A C 1
ATOM 1730 O O . GLU A 1 210 ? 59.242 39.761 -88.845 1.00 41.00 210 GLU A O 1
ATOM 1735 N N . ASP A 1 211 ? 60.472 40.905 -90.373 1.00 38.25 211 ASP A N 1
ATOM 1736 C CA . ASP A 1 211 ? 61.793 40.955 -89.756 1.00 38.25 211 ASP A CA 1
ATOM 1737 C C . ASP A 1 211 ? 61.872 41.989 -88.604 1.00 38.25 211 ASP A C 1
ATOM 1739 O O . ASP A 1 211 ? 61.031 42.872 -88.481 1.00 38.25 211 ASP A O 1
ATOM 1743 N N . GLU A 1 212 ? 62.976 41.910 -87.839 1.00 37.66 212 GLU A N 1
ATOM 1744 C CA . GLU A 1 212 ? 63.554 42.918 -86.909 1.00 37.66 212 GLU A CA 1
ATOM 1745 C C . GLU A 1 212 ? 63.261 42.823 -85.375 1.00 37.66 212 GLU A C 1
ATOM 1747 O O . GLU A 1 212 ? 62.270 43.309 -84.849 1.00 37.66 212 GLU A O 1
ATOM 1752 N N . ILE A 1 213 ? 64.187 42.163 -84.640 1.00 35.00 213 ILE A N 1
ATOM 1753 C CA . ILE A 1 213 ? 65.099 42.642 -83.540 1.00 35.00 213 ILE A CA 1
ATOM 1754 C C . ILE A 1 213 ? 64.638 43.858 -82.652 1.00 35.00 213 ILE A C 1
ATOM 1756 O O . ILE A 1 213 ? 64.065 44.766 -83.233 1.00 35.00 213 ILE A O 1
ATOM 1760 N N . PRO A 1 214 ? 64.996 44.066 -81.329 1.00 43.78 214 PRO A N 1
ATOM 1761 C CA . PRO A 1 214 ? 65.868 43.345 -80.358 1.00 43.78 214 PRO A CA 1
ATOM 1762 C C . PRO A 1 214 ? 65.365 43.153 -78.883 1.00 43.78 214 PRO A C 1
ATOM 1764 O O . PRO A 1 214 ? 64.554 43.886 -78.331 1.00 43.78 214 PRO A O 1
ATOM 1767 N N . LYS A 1 215 ? 66.050 42.222 -78.194 1.00 40.84 215 LYS A N 1
ATOM 1768 C CA . LYS A 1 215 ? 66.525 42.164 -76.778 1.00 40.84 215 LYS A CA 1
ATOM 1769 C C . LYS A 1 215 ? 66.085 43.248 -75.756 1.00 40.84 215 LYS A C 1
ATOM 1771 O O . LYS A 1 215 ? 66.478 44.402 -75.894 1.00 40.84 215 LYS A O 1
ATOM 1776 N N . ASN A 1 216 ? 65.597 42.822 -74.571 1.00 35.59 216 ASN A N 1
ATOM 1777 C CA . ASN A 1 216 ? 66.127 43.313 -73.275 1.00 35.59 216 ASN A CA 1
ATOM 1778 C C . ASN A 1 216 ? 65.719 42.522 -71.997 1.00 35.59 216 ASN A C 1
ATOM 1780 O O . ASN A 1 216 ? 64.556 42.224 -71.772 1.00 35.59 216 ASN A O 1
ATOM 1784 N N . LYS A 1 217 ? 66.730 42.334 -71.128 1.00 37.44 217 LYS A N 1
ATOM 1785 C CA . LYS A 1 217 ? 66.760 42.304 -69.638 1.00 37.44 217 LYS A CA 1
ATOM 1786 C C . LYS A 1 217 ? 66.128 41.168 -68.790 1.00 37.44 217 LYS A C 1
ATOM 1788 O O . LYS A 1 217 ? 64.969 41.190 -68.405 1.00 37.44 217 LYS A O 1
ATOM 1793 N N . LYS A 1 218 ? 67.047 40.292 -68.342 1.00 40.34 218 LYS A N 1
ATOM 1794 C CA . LYS A 1 218 ? 67.305 39.755 -66.976 1.00 40.34 218 LYS A CA 1
ATOM 1795 C C . LYS A 1 218 ? 66.426 40.240 -65.801 1.00 40.34 218 LYS A C 1
ATOM 1797 O O . LYS A 1 218 ? 66.469 41.425 -65.486 1.00 40.34 218 LYS A O 1
ATOM 1802 N N . VAL A 1 219 ? 65.938 39.279 -64.998 1.00 42.00 219 VAL A N 1
ATOM 1803 C CA . VAL A 1 219 ? 65.946 39.288 -63.510 1.00 42.00 219 VAL A CA 1
ATOM 1804 C C . VAL A 1 219 ? 66.118 37.837 -62.995 1.00 42.00 219 VAL A C 1
ATOM 1806 O O . VAL A 1 219 ? 65.443 36.951 -63.515 1.00 42.00 219 VAL A O 1
ATOM 1809 N N . PRO A 1 220 ? 66.989 37.554 -62.001 1.00 52.62 220 PRO A N 1
ATOM 1810 C CA . PRO A 1 220 ? 67.121 36.236 -61.374 1.00 52.62 220 PRO A CA 1
ATOM 1811 C C . PRO A 1 220 ? 66.306 36.132 -60.068 1.00 52.62 220 PRO A C 1
ATOM 1813 O O . PRO A 1 220 ? 66.246 37.087 -59.295 1.00 52.62 220 PRO A O 1
ATOM 1816 N N . ARG A 1 221 ? 65.750 34.951 -59.763 1.00 40.16 221 ARG A N 1
ATOM 1817 C CA . ARG A 1 221 ? 65.402 34.546 -58.386 1.00 40.16 221 ARG A CA 1
ATOM 1818 C C . ARG A 1 221 ? 65.795 33.080 -58.157 1.00 40.16 221 ARG A C 1
ATOM 1820 O O . ARG A 1 221 ? 65.349 32.232 -58.929 1.00 40.16 221 ARG A O 1
ATOM 1827 N N . PRO A 1 222 ? 66.624 32.779 -57.143 1.00 47.06 222 PRO A N 1
ATOM 1828 C CA . PRO A 1 222 ? 67.017 31.419 -56.799 1.00 47.06 222 PRO A CA 1
ATOM 1829 C C . PRO A 1 222 ? 66.174 30.840 -55.649 1.00 47.06 222 PRO A C 1
ATOM 1831 O O . PRO A 1 222 ? 65.599 31.586 -54.860 1.00 47.06 222 PRO A O 1
ATOM 1834 N N . GLY A 1 223 ? 66.208 29.506 -55.536 1.00 40.12 223 GLY A N 1
ATOM 1835 C CA . GLY A 1 223 ? 65.990 28.743 -54.297 1.00 40.12 223 GLY A CA 1
ATOM 1836 C C . GLY A 1 223 ? 64.519 28.472 -53.963 1.00 40.12 223 GLY A C 1
ATOM 1837 O O . GLY A 1 223 ? 63.811 29.369 -53.537 1.00 40.12 223 GLY A O 1
ATOM 1838 N N . GLY A 1 224 ? 63.953 27.275 -54.126 1.00 49.84 224 GLY A N 1
ATOM 1839 C CA . GLY A 1 224 ? 64.582 25.955 -54.153 1.00 49.84 224 GLY A CA 1
ATOM 1840 C C . GLY A 1 224 ? 64.775 25.438 -52.727 1.00 49.84 224 GLY A C 1
ATOM 1841 O O . GLY A 1 224 ? 65.828 25.653 -52.143 1.00 49.84 224 GLY A O 1
ATOM 1842 N N . GLY A 1 225 ? 63.742 24.788 -52.181 1.00 46.44 225 GLY A N 1
ATOM 1843 C CA . GLY A 1 225 ? 63.771 24.152 -50.861 1.00 46.44 225 GLY A CA 1
ATOM 1844 C C . GLY A 1 225 ? 62.370 23.944 -50.285 1.00 46.44 225 GLY A C 1
ATOM 1845 O O . GLY A 1 225 ? 61.971 24.660 -49.376 1.00 46.44 225 GLY A O 1
ATOM 1846 N N . ARG A 1 226 ? 61.597 22.993 -50.831 1.00 42.81 226 ARG A N 1
ATOM 1847 C CA . ARG A 1 226 ? 60.425 22.438 -50.132 1.00 42.81 226 ARG A CA 1
ATOM 1848 C C . ARG A 1 226 ? 60.814 21.083 -49.566 1.00 42.81 226 ARG A C 1
ATOM 1850 O O . ARG A 1 226 ? 61.092 20.158 -50.323 1.00 42.81 226 ARG A O 1
ATOM 1857 N N . CYS A 1 227 ? 60.854 21.020 -48.243 1.00 47.75 227 CYS A N 1
ATOM 1858 C CA . CYS A 1 227 ? 60.993 19.800 -47.468 1.00 47.75 227 CYS A CA 1
ATOM 1859 C C . CYS A 1 227 ? 59.831 18.838 -47.778 1.00 47.75 227 CYS A C 1
ATOM 1861 O O . CYS A 1 227 ? 58.708 19.306 -47.999 1.00 47.75 227 CYS A O 1
ATOM 1863 N N . PRO A 1 228 ? 60.059 17.515 -47.780 1.00 49.56 228 PRO A N 1
ATOM 1864 C CA . PRO A 1 228 ? 58.967 16.558 -47.711 1.00 49.56 228 PRO A CA 1
ATOM 1865 C C . PRO A 1 228 ? 58.301 16.728 -46.343 1.00 49.56 228 PRO A C 1
ATOM 1867 O O . PRO A 1 228 ? 58.953 16.601 -45.310 1.00 49.56 228 PRO A O 1
ATOM 1870 N N . GLY A 1 229 ? 57.025 17.111 -46.350 1.00 46.50 229 GLY A N 1
ATOM 1871 C CA . GLY A 1 229 ? 56.226 17.232 -45.141 1.00 46.50 229 GLY A CA 1
ATOM 1872 C C . GLY A 1 229 ? 56.101 15.869 -44.480 1.00 46.50 229 GLY A C 1
ATOM 1873 O O . GLY A 1 229 ? 55.380 15.003 -44.972 1.00 46.50 229 GLY A O 1
ATOM 1874 N N . GLU A 1 230 ? 56.810 15.698 -43.371 1.00 47.41 230 GLU A N 1
ATOM 1875 C CA . GLU A 1 230 ? 56.432 14.751 -42.339 1.00 47.41 230 GLU A CA 1
ATOM 1876 C C . GLU A 1 230 ? 55.001 15.091 -41.928 1.00 47.41 230 GLU A C 1
ATOM 1878 O O . GLU A 1 230 ? 54.689 16.201 -41.491 1.00 47.41 230 GLU A O 1
ATOM 1883 N N . TYR A 1 231 ? 54.110 14.135 -42.165 1.00 43.72 231 TYR A N 1
ATOM 1884 C CA . TYR A 1 231 ? 52.748 14.149 -41.673 1.00 43.72 231 TYR A CA 1
ATOM 1885 C C . TYR A 1 231 ? 52.839 14.068 -40.144 1.00 43.72 231 TYR A C 1
ATOM 1887 O O . TYR A 1 231 ? 52.866 12.987 -39.559 1.00 43.72 231 TYR A O 1
ATOM 1895 N N . CYS A 1 232 ? 52.934 15.223 -39.488 1.00 43.62 232 CYS A N 1
ATOM 1896 C CA . CYS A 1 232 ? 52.552 15.356 -38.095 1.00 43.62 232 CYS A CA 1
ATOM 1897 C C . CYS A 1 232 ? 51.067 15.003 -38.033 1.00 43.62 232 CYS A C 1
ATOM 1899 O O . CYS A 1 232 ? 50.209 15.838 -38.319 1.00 43.62 232 CYS A O 1
ATOM 1901 N N . GLY A 1 233 ? 50.777 13.740 -37.715 1.00 43.03 233 GLY A N 1
ATOM 1902 C CA . GLY A 1 233 ? 49.484 13.306 -37.211 1.00 43.03 233 GLY A CA 1
ATOM 1903 C C . GLY A 1 233 ? 49.247 14.040 -35.905 1.00 43.03 233 GLY A C 1
ATOM 1904 O O . GLY A 1 233 ? 49.586 13.558 -34.830 1.00 43.03 233 GLY A O 1
ATOM 1905 N N . ALA A 1 234 ? 48.771 15.271 -36.025 1.00 46.44 234 ALA A N 1
ATOM 1906 C CA . ALA A 1 234 ? 48.370 16.062 -34.899 1.00 46.44 234 ALA A CA 1
ATOM 1907 C C . ALA A 1 234 ? 47.126 15.376 -34.333 1.00 46.44 234 ALA A C 1
ATOM 1909 O O . ALA A 1 234 ? 46.064 15.376 -34.954 1.00 46.44 234 ALA A O 1
ATOM 1910 N N . ILE A 1 235 ? 47.302 14.729 -33.184 1.00 51.31 235 ILE A N 1
ATOM 1911 C CA . ILE A 1 235 ? 46.231 14.224 -32.329 1.00 51.31 235 ILE A CA 1
ATOM 1912 C C . ILE A 1 235 ? 45.540 15.463 -31.730 1.00 51.31 235 ILE A C 1
ATOM 1914 O O . ILE A 1 235 ? 45.683 15.779 -30.559 1.00 51.31 235 ILE A O 1
ATOM 1918 N N . PHE A 1 236 ? 44.871 16.246 -32.575 1.00 48.62 236 PHE A N 1
ATOM 1919 C CA . PHE A 1 236 ? 43.884 17.242 -32.178 1.00 48.62 236 PHE A CA 1
ATOM 1920 C C . PHE A 1 236 ? 42.538 16.604 -32.486 1.00 48.62 236 PHE A C 1
ATOM 1922 O O . PHE A 1 236 ? 42.086 16.620 -33.629 1.00 48.62 236 PHE A O 1
ATOM 1929 N N . GLY A 1 237 ? 41.943 15.945 -31.499 1.00 51.97 237 GLY A N 1
ATOM 1930 C CA . GLY A 1 237 ? 40.659 15.284 -31.721 1.00 51.97 237 GLY A CA 1
ATOM 1931 C C . GLY A 1 237 ? 39.959 14.739 -30.484 1.00 51.97 237 GLY A C 1
ATOM 1932 O O . GLY A 1 237 ? 38.767 14.465 -30.567 1.00 51.97 237 GLY A O 1
ATOM 1933 N N . GLU A 1 238 ? 40.642 14.603 -29.345 1.00 53.16 238 GLU A N 1
ATOM 1934 C CA . GLU A 1 238 ? 40.017 14.008 -28.154 1.00 53.16 238 GLU A CA 1
ATOM 1935 C C . GLU A 1 238 ? 39.557 15.055 -27.122 1.00 53.16 238 GLU A C 1
ATOM 1937 O O . GLU A 1 238 ? 38.465 14.912 -26.577 1.00 53.16 238 GLU A O 1
ATOM 1942 N N . GLU A 1 239 ? 40.273 16.172 -26.933 1.00 56.31 239 GLU A N 1
ATOM 1943 C CA . GLU A 1 239 ? 39.906 17.172 -25.908 1.00 56.31 239 GLU A CA 1
ATOM 1944 C C . GLU A 1 239 ? 38.611 17.951 -26.219 1.00 56.31 239 GLU A C 1
ATOM 1946 O O . GLU A 1 239 ? 37.831 18.237 -25.310 1.00 56.31 239 GLU A O 1
ATOM 1951 N N . GLU A 1 240 ? 38.310 18.250 -27.490 1.00 63.28 240 GLU A N 1
ATOM 1952 C CA . GLU A 1 240 ? 37.063 18.956 -27.849 1.00 63.28 240 GLU A CA 1
ATOM 1953 C C . GLU A 1 240 ? 35.809 18.084 -27.645 1.00 63.28 240 GLU A C 1
ATOM 1955 O O . GLU A 1 240 ? 34.707 18.600 -27.444 1.00 63.28 240 GLU A O 1
ATOM 1960 N N . ASN A 1 241 ? 35.967 16.757 -27.649 1.00 69.19 241 ASN A N 1
ATOM 1961 C CA . ASN A 1 241 ? 34.856 15.818 -27.507 1.00 69.19 241 ASN A CA 1
ATOM 1962 C C . ASN A 1 241 ? 34.476 15.601 -26.027 1.00 69.19 241 ASN A C 1
ATOM 1964 O O . ASN A 1 241 ? 33.306 15.394 -25.699 1.00 69.19 241 ASN A O 1
ATOM 1968 N N . GLU A 1 242 ? 35.437 15.712 -25.104 1.00 76.25 242 GLU A N 1
ATOM 1969 C CA . GLU A 1 242 ? 35.174 15.597 -23.663 1.00 76.25 242 GLU A CA 1
ATOM 1970 C C . GLU A 1 242 ? 34.363 16.777 -23.109 1.00 76.25 242 GLU A C 1
ATOM 1972 O O . GLU A 1 242 ? 33.442 16.571 -22.312 1.00 76.25 242 GLU A O 1
ATOM 1977 N N . ASP A 1 243 ? 34.641 18.006 -23.555 1.00 82.50 243 ASP A N 1
ATOM 1978 C CA . ASP A 1 243 ? 33.898 19.197 -23.116 1.00 82.50 243 ASP A CA 1
ATOM 1979 C C . ASP A 1 243 ? 32.452 19.194 -23.650 1.00 82.50 243 ASP A C 1
ATOM 1981 O O . ASP A 1 243 ? 31.508 19.544 -22.933 1.00 82.50 243 ASP A O 1
ATOM 1985 N N . TYR A 1 244 ? 32.244 18.705 -24.880 1.00 81.31 244 TYR A N 1
ATOM 1986 C CA . TYR A 1 244 ? 30.901 18.504 -25.433 1.00 81.31 244 TYR A CA 1
ATOM 1987 C C . TYR A 1 244 ? 30.101 17.472 -24.625 1.00 81.31 244 TYR A C 1
ATOM 1989 O O . TYR A 1 244 ? 28.959 17.733 -24.234 1.00 81.31 244 TYR A O 1
ATOM 1997 N N . ASN A 1 245 ? 30.714 16.330 -24.299 1.00 83.69 245 ASN A N 1
ATOM 1998 C CA . ASN A 1 245 ? 30.070 15.286 -23.502 1.00 83.69 245 ASN A CA 1
ATOM 1999 C C . ASN A 1 245 ? 29.746 15.755 -22.076 1.00 83.69 245 ASN A C 1
ATOM 2001 O O . ASN A 1 245 ? 28.673 15.438 -21.559 1.00 83.69 245 ASN A O 1
ATOM 2005 N N . ARG A 1 246 ? 30.617 16.564 -21.457 1.00 87.75 246 ARG A N 1
ATOM 2006 C CA . ARG A 1 246 ? 30.380 17.125 -20.118 1.00 87.75 246 ARG A CA 1
ATOM 2007 C C . ARG A 1 246 ? 29.214 18.116 -20.106 1.00 87.75 246 ARG A C 1
ATOM 2009 O O . ARG A 1 246 ? 28.352 18.023 -19.233 1.00 87.75 246 ARG A O 1
ATOM 2016 N N . LYS A 1 247 ? 29.140 19.018 -21.092 1.00 91.19 247 LYS A N 1
ATOM 2017 C CA . LYS A 1 247 ? 28.018 19.967 -21.239 1.00 91.19 247 LYS A CA 1
ATOM 2018 C C . LYS A 1 247 ? 26.694 19.251 -21.494 1.00 91.19 247 LYS A C 1
ATOM 2020 O O . LYS A 1 247 ? 25.676 19.624 -20.912 1.00 91.19 247 LYS A O 1
ATOM 2025 N N . ASN A 1 248 ? 26.715 18.203 -22.318 1.00 93.31 248 ASN A N 1
ATOM 2026 C CA . ASN A 1 248 ? 25.534 17.386 -22.581 1.00 93.31 248 ASN A CA 1
ATOM 2027 C C . ASN A 1 248 ? 25.053 16.667 -21.307 1.00 93.31 248 ASN A C 1
ATOM 2029 O O . ASN A 1 248 ? 23.877 16.748 -20.960 1.00 93.31 248 ASN A O 1
ATOM 2033 N N . LEU A 1 249 ? 25.970 16.051 -20.550 1.00 92.81 249 LEU A N 1
ATOM 2034 C CA . LEU A 1 249 ? 25.638 15.399 -19.280 1.00 92.81 249 LEU A CA 1
ATOM 2035 C C . LEU A 1 249 ? 25.043 16.389 -18.269 1.00 92.81 249 LEU A C 1
ATOM 2037 O O . LEU A 1 249 ? 24.022 16.091 -17.659 1.00 92.81 249 LEU A O 1
ATOM 2041 N N . GLN A 1 250 ? 25.625 17.581 -18.126 1.00 95.12 250 GLN A N 1
ATOM 2042 C CA . GLN A 1 250 ? 25.114 18.604 -17.211 1.00 95.12 250 GLN A CA 1
ATOM 2043 C C . GLN A 1 250 ? 23.702 19.081 -17.589 1.00 95.12 250 GLN A C 1
ATOM 2045 O O . GLN A 1 250 ? 22.865 19.276 -16.708 1.00 95.12 250 GLN A O 1
ATOM 2050 N N . SER A 1 251 ? 23.410 19.225 -18.886 1.00 95.62 251 SER A N 1
ATOM 2051 C CA . SER A 1 251 ? 22.060 19.544 -19.365 1.00 95.62 251 SER A CA 1
ATOM 2052 C C . SER A 1 251 ? 21.054 18.436 -19.030 1.00 95.62 251 SER A C 1
ATOM 2054 O O . SER A 1 251 ? 19.936 18.723 -18.602 1.00 95.62 251 SER A O 1
ATOM 2056 N N . GLU A 1 252 ? 21.442 17.169 -19.190 1.00 96.75 252 GLU A N 1
ATOM 2057 C CA . GLU A 1 252 ? 20.588 16.027 -18.840 1.00 96.75 252 GLU A CA 1
ATOM 2058 C C . GLU A 1 252 ? 20.384 15.900 -17.320 1.00 96.75 252 GLU A C 1
ATOM 2060 O O . GLU A 1 252 ? 19.271 15.604 -16.885 1.00 96.75 252 GLU A O 1
ATOM 2065 N N . ILE A 1 253 ? 21.398 16.203 -16.496 1.00 95.44 253 ILE A N 1
ATOM 2066 C CA . ILE A 1 253 ? 21.257 16.275 -15.028 1.00 95.44 253 ILE A CA 1
ATOM 2067 C C . ILE A 1 253 ? 20.205 17.325 -14.650 1.00 95.44 253 ILE A C 1
ATOM 2069 O O . ILE A 1 253 ? 19.284 17.027 -13.892 1.00 95.44 253 ILE A O 1
ATOM 2073 N N . GLN A 1 254 ? 20.286 18.534 -15.216 1.00 97.44 254 GLN A N 1
ATOM 2074 C CA . GLN A 1 254 ? 19.320 19.605 -14.938 1.00 97.44 254 GLN A CA 1
ATOM 2075 C C . GLN A 1 254 ? 17.896 19.220 -15.348 1.00 97.44 254 GLN A C 1
ATOM 2077 O O . GLN A 1 254 ? 16.942 19.458 -14.607 1.00 97.44 254 GLN A O 1
ATOM 2082 N N . LYS A 1 255 ? 17.746 18.560 -16.498 1.00 96.94 255 LYS A N 1
ATOM 2083 C CA . LYS A 1 255 ? 16.455 18.043 -16.959 1.00 96.94 255 LYS A CA 1
ATOM 2084 C C . LYS A 1 255 ? 15.901 16.962 -16.026 1.00 96.94 255 LYS A C 1
ATOM 2086 O O . LYS A 1 255 ? 14.711 16.977 -15.720 1.00 96.94 255 LYS A O 1
ATOM 2091 N N . ALA A 1 256 ? 16.748 16.052 -15.540 1.00 95.25 256 ALA A N 1
ATOM 2092 C CA . ALA A 1 256 ? 16.353 15.032 -14.572 1.00 95.25 256 ALA A CA 1
ATOM 2093 C C . ALA A 1 256 ? 15.913 15.646 -13.234 1.00 95.25 256 ALA A C 1
ATOM 2095 O O . ALA A 1 256 ? 14.903 15.215 -12.678 1.00 95.25 256 ALA A O 1
ATOM 2096 N N . ILE A 1 257 ? 16.617 16.679 -12.752 1.00 96.81 257 ILE A N 1
ATOM 2097 C CA . ILE A 1 257 ? 16.236 17.430 -11.547 1.00 96.81 257 ILE A CA 1
ATOM 2098 C C . ILE A 1 257 ? 14.859 18.072 -11.733 1.00 96.81 257 ILE A C 1
ATOM 2100 O O . ILE A 1 257 ? 13.987 17.859 -10.897 1.00 96.81 257 ILE A O 1
ATOM 2104 N N . GLN A 1 258 ? 14.628 18.780 -12.843 1.00 96.88 258 GLN A N 1
ATOM 2105 C CA . GLN A 1 258 ? 13.334 19.416 -13.129 1.00 96.88 258 GLN A CA 1
ATOM 2106 C C . GLN A 1 258 ? 12.183 18.406 -13.191 1.00 96.88 258 GLN A C 1
ATOM 2108 O O . GLN A 1 258 ? 11.090 18.677 -12.698 1.00 96.88 258 GLN A O 1
ATOM 2113 N N . GLU A 1 259 ? 12.414 17.230 -13.774 1.00 96.44 259 GLU A N 1
ATOM 2114 C CA . GLU A 1 259 ? 11.404 16.172 -13.843 1.00 96.44 259 GLU A CA 1
ATOM 2115 C C . GLU A 1 259 ? 11.082 15.590 -12.463 1.00 96.44 259 GLU A C 1
ATOM 2117 O O . GLU A 1 259 ? 9.919 15.336 -12.160 1.00 96.44 259 GLU A O 1
ATOM 2122 N N . ILE A 1 260 ? 12.089 15.417 -11.604 1.00 95.00 260 ILE A N 1
ATOM 2123 C CA . ILE A 1 260 ? 11.887 14.968 -10.224 1.00 95.00 260 ILE A CA 1
ATOM 2124 C C . ILE A 1 260 ? 11.183 16.047 -9.398 1.00 95.00 260 ILE A C 1
ATOM 2126 O O . ILE A 1 260 ? 10.286 15.716 -8.629 1.00 95.00 260 ILE A O 1
ATOM 2130 N N . GLU A 1 261 ? 11.521 17.326 -9.574 1.00 95.88 261 GLU A N 1
ATOM 2131 C CA . GLU A 1 261 ? 10.837 18.441 -8.909 1.00 95.88 261 GLU A CA 1
ATOM 2132 C C . GLU A 1 261 ? 9.371 18.545 -9.325 1.00 95.88 261 GLU A C 1
ATOM 2134 O O . GLU A 1 261 ? 8.503 18.658 -8.461 1.00 95.88 261 GLU A O 1
ATOM 2139 N N . ALA A 1 262 ? 9.078 18.444 -10.626 1.00 94.62 262 ALA A N 1
ATOM 2140 C CA . ALA A 1 262 ? 7.708 18.350 -11.123 1.00 94.62 262 ALA A CA 1
ATOM 2141 C C . ALA A 1 262 ? 7.005 17.128 -10.520 1.00 94.62 262 ALA A C 1
ATOM 2143 O O . ALA A 1 262 ? 5.883 17.233 -10.023 1.00 94.62 262 ALA A O 1
ATOM 2144 N N . GLY A 1 263 ? 7.730 16.007 -10.477 1.00 91.12 263 GLY A N 1
ATOM 2145 C CA . GLY A 1 263 ? 7.367 14.799 -9.767 1.00 91.12 263 GLY A CA 1
ATOM 2146 C C . GLY A 1 263 ? 6.948 15.099 -8.338 1.00 91.12 263 GLY A C 1
ATOM 2147 O O . GLY A 1 263 ? 5.843 14.746 -8.005 1.00 91.12 263 GLY A O 1
ATOM 2148 N N . LEU A 1 264 ? 7.729 15.788 -7.507 1.00 92.62 264 LEU A N 1
ATOM 2149 C CA . LEU A 1 264 ? 7.408 16.073 -6.097 1.00 92.62 264 LEU A CA 1
ATOM 2150 C C . LEU A 1 264 ? 6.125 16.901 -5.877 1.00 92.62 264 LEU A C 1
ATOM 2152 O O . LEU A 1 264 ? 5.482 16.758 -4.832 1.00 92.62 264 LEU A O 1
ATOM 2156 N N . GLN A 1 265 ? 5.735 17.730 -6.850 1.00 94.31 265 GLN A N 1
ATOM 2157 C CA . GLN A 1 265 ? 4.563 18.608 -6.748 1.00 94.31 265 GLN A CA 1
ATOM 2158 C C . GLN A 1 265 ? 3.223 17.908 -7.023 1.00 94.31 265 GLN A C 1
ATOM 2160 O O . GLN A 1 265 ? 2.181 18.455 -6.666 1.00 94.31 265 GLN A O 1
ATOM 2165 N N . GLU A 1 266 ? 3.199 16.719 -7.639 1.00 92.75 266 GLU A N 1
ATOM 2166 C CA . GLU A 1 266 ? 1.922 16.025 -7.879 1.00 92.75 266 GLU A CA 1
ATOM 2167 C C . GLU A 1 266 ? 1.299 15.518 -6.562 1.00 92.75 266 GLU A C 1
ATOM 2169 O O . GLU A 1 266 ? 2.002 15.179 -5.603 1.00 92.75 266 GLU A O 1
ATOM 2174 N N . GLU A 1 267 ? -0.029 15.416 -6.505 1.00 85.88 267 GLU A N 1
ATOM 2175 C CA . GLU A 1 267 ? -0.718 14.975 -5.292 1.00 85.88 267 GLU A CA 1
ATOM 2176 C C . GLU A 1 267 ? -0.618 13.449 -5.055 1.00 85.88 267 GLU A C 1
ATOM 2178 O O . GLU A 1 267 ? -0.734 12.661 -5.996 1.00 85.88 267 GLU A O 1
ATOM 2183 N N . PRO A 1 268 ? -0.448 12.998 -3.794 1.00 90.81 268 PRO A N 1
ATOM 2184 C CA . PRO A 1 268 ? -0.151 13.808 -2.613 1.00 90.81 268 PRO A CA 1
ATOM 2185 C C . PRO A 1 268 ? 1.271 14.387 -2.671 1.00 90.81 268 PRO A C 1
ATOM 2187 O O . PRO A 1 268 ? 2.220 13.670 -3.000 1.00 90.81 268 PRO A O 1
ATOM 2190 N N . VAL A 1 269 ? 1.398 15.669 -2.305 1.00 93.62 269 VAL A N 1
ATOM 2191 C CA . VAL A 1 269 ? 2.669 16.412 -2.323 1.00 93.62 269 VAL A CA 1
ATOM 2192 C C . VAL A 1 269 ? 3.692 15.728 -1.414 1.00 93.62 269 VAL A C 1
ATOM 2194 O O . VAL A 1 269 ? 3.381 15.365 -0.270 1.00 93.62 269 VAL A O 1
ATOM 2197 N N . ILE A 1 270 ? 4.913 15.551 -1.917 1.00 93.44 270 ILE A N 1
ATOM 2198 C CA . ILE A 1 270 ? 6.061 15.018 -1.170 1.00 93.44 270 ILE A CA 1
ATOM 2199 C C . ILE A 1 270 ? 7.070 16.147 -1.007 1.00 93.44 270 ILE A C 1
ATOM 2201 O O . ILE A 1 270 ? 7.401 16.822 -1.980 1.00 93.44 270 ILE A O 1
ATOM 2205 N N . THR A 1 271 ? 7.542 16.376 0.217 1.00 95.00 271 THR A N 1
ATOM 2206 C CA . THR A 1 271 ? 8.543 17.425 0.451 1.00 95.00 271 THR A CA 1
ATOM 2207 C C . THR A 1 271 ? 9.945 16.924 0.105 1.00 95.00 271 THR A C 1
ATOM 2209 O O . THR A 1 271 ? 10.203 15.717 0.081 1.00 95.00 271 THR A O 1
ATOM 2212 N N . SER A 1 272 ? 10.872 17.839 -0.173 1.00 92.19 272 SER A N 1
ATOM 2213 C CA . SER A 1 272 ? 12.278 17.483 -0.398 1.00 92.19 272 SER A CA 1
ATOM 2214 C C . SER A 1 272 ? 12.879 16.773 0.812 1.00 92.19 272 SER A C 1
ATOM 2216 O O . SER A 1 272 ? 13.528 15.749 0.638 1.00 92.19 272 SER A O 1
ATOM 2218 N N . GLU A 1 273 ? 12.579 17.240 2.030 1.00 95.19 273 GLU A N 1
ATOM 2219 C CA . GLU A 1 273 ? 13.112 16.651 3.267 1.00 95.19 273 GLU A CA 1
ATOM 2220 C C . GLU A 1 273 ? 12.603 15.228 3.477 1.00 95.19 273 GLU A C 1
ATOM 2222 O O . GLU A 1 273 ? 13.318 14.369 3.988 1.00 95.19 273 GLU A O 1
ATOM 2227 N N . GLU A 1 274 ? 11.353 14.969 3.080 1.00 91.56 274 GLU A N 1
ATOM 2228 C CA . GLU A 1 274 ? 10.829 13.618 3.070 1.00 91.56 274 GLU A CA 1
ATOM 2229 C C . GLU A 1 274 ? 11.707 12.755 2.166 1.00 91.56 274 GLU A C 1
ATOM 2231 O O . GLU A 1 274 ? 12.236 11.753 2.642 1.00 91.56 274 GLU A O 1
ATOM 2236 N N . LEU A 1 275 ? 11.894 13.134 0.902 1.00 92.75 275 LEU A N 1
ATOM 2237 C CA . LEU A 1 275 ? 12.679 12.349 -0.050 1.00 92.75 275 LEU A CA 1
ATOM 2238 C C . LEU A 1 275 ? 14.139 12.148 0.401 1.00 92.75 275 LEU A C 1
ATOM 2240 O O . LEU A 1 275 ? 14.664 11.043 0.266 1.00 92.75 275 LEU A O 1
ATOM 2244 N N . ASP A 1 276 ? 14.752 13.168 1.001 1.00 94.00 276 ASP A N 1
ATOM 2245 C CA . ASP A 1 276 ? 16.122 13.118 1.521 1.00 94.00 276 ASP A CA 1
ATOM 2246 C C . ASP A 1 276 ? 16.277 12.199 2.742 1.00 94.00 276 ASP A C 1
ATOM 2248 O O . ASP A 1 276 ? 17.378 11.743 3.022 1.00 94.00 276 ASP A O 1
ATOM 2252 N N . ALA A 1 277 ? 15.199 11.826 3.443 1.00 91.56 277 ALA A N 1
ATOM 2253 C CA . ALA A 1 277 ? 15.306 10.918 4.591 1.00 91.56 277 ALA A CA 1
ATOM 2254 C C . ALA A 1 277 ? 15.854 9.517 4.232 1.00 91.56 277 ALA A C 1
ATOM 2256 O O . ALA A 1 277 ? 16.307 8.799 5.123 1.00 91.56 277 ALA A O 1
ATOM 2257 N N . ASP A 1 278 ? 15.823 9.134 2.948 1.00 84.25 278 ASP A N 1
ATOM 2258 C CA . ASP A 1 278 ? 16.384 7.870 2.448 1.00 84.25 278 ASP A CA 1
ATOM 2259 C C . ASP A 1 278 ? 17.807 8.022 1.863 1.00 84.25 278 ASP A C 1
ATOM 2261 O O . ASP A 1 278 ? 18.425 7.014 1.514 1.00 84.25 278 ASP A O 1
ATOM 2265 N N . SER A 1 279 ? 18.341 9.247 1.758 1.00 88.50 279 SER A N 1
ATOM 2266 C CA . SER A 1 279 ? 19.660 9.531 1.178 1.00 88.50 279 SER A CA 1
ATOM 2267 C C . SER A 1 279 ? 20.545 10.325 2.150 1.00 88.50 279 SER A C 1
ATOM 2269 O O . SER A 1 279 ? 20.185 11.426 2.557 1.00 88.50 279 SER A O 1
ATOM 2271 N N . PRO A 1 280 ? 21.749 9.837 2.496 1.00 83.75 280 PRO A N 1
ATOM 2272 C CA . PRO A 1 280 ? 22.643 10.545 3.413 1.00 83.75 280 PRO A CA 1
ATOM 2273 C C . PRO A 1 280 ? 23.223 11.847 2.839 1.00 83.75 280 PRO A C 1
ATOM 2275 O O . PRO A 1 280 ? 23.724 12.666 3.604 1.00 83.75 280 PRO A O 1
ATOM 2278 N N . ILE A 1 281 ? 23.200 12.013 1.514 1.00 89.00 281 ILE A N 1
ATOM 2279 C CA . ILE A 1 281 ? 23.814 13.141 0.796 1.00 89.00 281 ILE A CA 1
ATOM 2280 C C . ILE A 1 281 ? 22.726 14.026 0.145 1.00 89.00 281 ILE A C 1
ATOM 2282 O O . ILE A 1 281 ? 22.966 15.176 -0.193 1.00 89.00 281 ILE A O 1
ATOM 2286 N N . GLY A 1 282 ? 21.494 13.524 0.042 1.00 95.25 282 GLY A N 1
ATOM 2287 C CA . GLY A 1 282 ? 20.368 14.209 -0.581 1.00 95.25 282 GLY A CA 1
ATOM 2288 C C . GLY A 1 282 ? 20.242 13.877 -2.068 1.00 95.25 282 GLY A C 1
ATOM 2289 O O . GLY A 1 282 ? 21.229 13.714 -2.790 1.00 95.25 282 GLY A O 1
ATOM 2290 N N . TRP A 1 283 ? 19.005 13.766 -2.555 1.00 95.69 283 TRP A N 1
ATOM 2291 C CA . TRP A 1 283 ? 18.740 13.216 -3.893 1.00 95.69 283 TRP A CA 1
ATOM 2292 C C . TRP A 1 283 ? 19.273 14.105 -5.031 1.00 95.69 283 TRP A C 1
ATOM 2294 O O . TRP A 1 283 ? 19.627 13.600 -6.097 1.00 95.69 283 TRP A O 1
ATOM 2304 N N . LYS A 1 284 ? 19.347 15.428 -4.817 1.00 96.62 284 LYS A N 1
ATOM 2305 C CA . LYS A 1 284 ? 19.911 16.376 -5.796 1.00 96.62 284 LYS A CA 1
ATOM 2306 C C . LYS A 1 284 ? 21.413 16.182 -5.948 1.00 96.62 284 LYS A C 1
ATOM 2308 O O . LYS A 1 284 ? 21.899 16.013 -7.063 1.00 96.62 284 LYS A O 1
ATOM 2313 N N . GLU A 1 285 ? 22.126 16.138 -4.829 1.00 95.25 285 GLU A N 1
ATOM 2314 C CA . GLU A 1 285 ? 23.574 15.949 -4.813 1.00 95.25 285 GLU A CA 1
ATOM 2315 C C . GLU A 1 285 ? 23.951 14.541 -5.324 1.00 95.25 285 GLU A C 1
ATOM 2317 O O . GLU A 1 285 ? 24.956 14.370 -6.015 1.00 95.25 285 GLU A O 1
ATOM 2322 N N . GLU A 1 286 ? 23.106 13.523 -5.117 1.00 94.50 286 GLU A N 1
ATOM 2323 C CA . GLU A 1 286 ? 23.286 12.207 -5.748 1.00 94.50 286 GLU A CA 1
ATOM 2324 C C . GLU A 1 286 ? 23.248 12.242 -7.286 1.00 94.50 286 GLU A C 1
ATOM 2326 O O . GLU A 1 286 ? 23.983 11.476 -7.926 1.00 94.50 286 GLU A O 1
ATOM 2331 N N . LEU A 1 287 ? 22.407 13.097 -7.879 1.00 95.25 287 LEU A N 1
ATOM 2332 C CA . LEU A 1 287 ? 22.307 13.277 -9.332 1.00 95.25 287 LEU A CA 1
ATOM 2333 C C . LEU A 1 287 ? 23.430 14.152 -9.886 1.00 95.25 287 LEU A C 1
ATOM 2335 O O . LEU A 1 287 ? 23.905 13.886 -10.984 1.00 95.25 287 LEU A O 1
ATOM 2339 N N . GLU A 1 288 ? 23.876 15.163 -9.144 1.00 95.88 288 GLU A N 1
ATOM 2340 C CA . GLU A 1 288 ? 24.998 16.019 -9.550 1.00 95.88 288 GLU A CA 1
ATOM 2341 C C . GLU A 1 288 ? 26.331 15.254 -9.580 1.00 95.88 288 GLU A C 1
ATOM 2343 O O . GLU A 1 288 ? 27.198 15.549 -10.400 1.00 95.88 288 GLU A O 1
ATOM 2348 N N . ASN A 1 289 ? 26.464 14.215 -8.751 1.00 95.00 289 ASN A N 1
ATOM 2349 C CA . ASN A 1 289 ? 27.665 13.383 -8.647 1.00 95.00 289 ASN A CA 1
ATOM 2350 C C . ASN A 1 289 ? 27.723 12.193 -9.635 1.00 95.00 289 ASN A C 1
ATOM 2352 O O . ASN A 1 289 ? 28.554 11.297 -9.470 1.00 95.00 289 ASN A O 1
ATOM 2356 N N . VAL A 1 290 ? 26.842 12.116 -10.639 1.00 95.75 290 VAL A N 1
ATOM 2357 C CA . VAL A 1 290 ? 26.861 11.021 -11.634 1.00 95.75 290 VAL A CA 1
ATOM 2358 C C . VAL A 1 290 ? 27.967 11.204 -12.674 1.00 95.75 290 VAL A C 1
ATOM 2360 O O . VAL A 1 290 ? 28.197 12.297 -13.185 1.00 95.75 290 VAL A O 1
ATOM 2363 N N . SER A 1 291 ? 28.631 10.108 -13.045 1.00 94.12 291 SER A N 1
ATOM 2364 C CA . SER A 1 291 ? 29.750 10.127 -14.000 1.00 94.12 291 SER A CA 1
ATOM 2365 C C . SER A 1 291 ? 29.334 9.926 -15.462 1.00 94.12 291 SER A C 1
ATOM 2367 O O . SER A 1 291 ? 30.158 10.082 -16.362 1.00 94.12 291 SER A O 1
ATOM 2369 N N . GLY A 1 292 ? 28.069 9.586 -15.731 1.00 94.31 292 GLY A N 1
ATOM 2370 C CA . GLY A 1 292 ? 27.592 9.347 -17.091 1.00 94.31 292 GLY A CA 1
ATOM 2371 C C . GLY A 1 292 ? 26.079 9.183 -17.214 1.00 94.31 292 GLY A C 1
ATOM 2372 O O . GLY A 1 292 ? 25.362 9.010 -16.231 1.00 94.31 292 GLY A O 1
ATOM 2373 N N . LEU A 1 293 ? 25.596 9.199 -18.461 1.00 93.31 293 LEU A N 1
ATOM 2374 C CA . LEU A 1 293 ? 24.163 9.212 -18.785 1.00 93.31 293 LEU A CA 1
ATOM 2375 C C . LEU A 1 293 ? 23.420 7.944 -18.326 1.00 93.31 293 LEU A C 1
ATOM 2377 O O . LEU A 1 293 ? 22.262 8.007 -17.919 1.00 93.31 293 LEU A O 1
ATOM 2381 N N . ALA A 1 294 ? 24.078 6.782 -18.377 1.00 92.69 294 ALA A N 1
ATOM 2382 C CA . ALA A 1 294 ? 23.487 5.525 -17.920 1.00 92.69 294 ALA A CA 1
ATOM 2383 C C . ALA A 1 294 ? 23.255 5.516 -16.398 1.00 92.69 294 ALA A C 1
ATOM 2385 O O . ALA A 1 294 ? 22.191 5.092 -15.946 1.00 92.69 294 ALA A O 1
ATOM 2386 N N . ASP A 1 295 ? 24.221 6.024 -15.626 1.00 94.38 295 ASP A N 1
ATOM 2387 C CA . ASP A 1 295 ? 24.106 6.138 -14.169 1.00 94.38 295 ASP A CA 1
ATOM 2388 C C . ASP A 1 295 ? 23.049 7.181 -13.783 1.00 94.38 295 ASP A C 1
ATOM 2390 O O . ASP A 1 295 ? 22.191 6.910 -12.945 1.00 94.38 295 ASP A O 1
ATOM 2394 N N . LEU A 1 296 ? 23.015 8.319 -14.490 1.00 95.56 296 LEU A N 1
ATOM 2395 C CA . LEU A 1 296 ? 21.973 9.337 -14.334 1.00 95.56 296 LEU A CA 1
ATOM 2396 C C . LEU A 1 296 ? 20.565 8.752 -14.498 1.00 95.56 296 LEU A C 1
ATOM 2398 O O . LEU A 1 296 ? 19.717 8.930 -13.624 1.00 95.56 296 LEU A O 1
ATOM 2402 N N . ASN A 1 297 ? 20.318 8.025 -15.591 1.00 92.56 297 ASN A N 1
ATOM 2403 C CA . ASN A 1 297 ? 19.012 7.416 -15.847 1.00 92.56 297 ASN A CA 1
ATOM 2404 C C . ASN A 1 297 ? 18.635 6.390 -14.771 1.00 92.56 297 ASN A C 1
ATOM 2406 O O . ASN A 1 297 ? 17.484 6.343 -14.341 1.00 92.56 297 ASN A O 1
ATOM 2410 N N . ASN A 1 298 ? 19.602 5.597 -14.305 1.00 94.38 298 ASN A N 1
ATOM 2411 C CA . ASN A 1 298 ? 19.374 4.627 -13.240 1.00 94.38 298 ASN A CA 1
ATOM 2412 C C . ASN A 1 298 ? 19.017 5.312 -11.908 1.00 94.38 298 ASN A C 1
ATOM 2414 O O . ASN A 1 298 ? 18.006 4.968 -11.295 1.00 94.38 298 ASN A O 1
ATOM 2418 N N . LYS A 1 299 ? 19.792 6.318 -11.479 1.00 96.06 299 LYS A N 1
ATOM 2419 C CA . LYS A 1 299 ? 19.509 7.066 -10.243 1.00 96.06 299 LYS A CA 1
ATOM 2420 C C . LYS A 1 299 ? 18.176 7.802 -10.314 1.00 96.06 299 LYS A C 1
ATOM 2422 O O . LYS A 1 299 ? 17.387 7.726 -9.374 1.00 96.06 299 LYS A O 1
ATOM 2427 N N . LYS A 1 300 ? 17.877 8.434 -11.450 1.00 96.25 300 LYS A N 1
ATOM 2428 C CA . LYS A 1 300 ? 16.584 9.077 -11.704 1.00 96.25 300 LYS A CA 1
ATOM 2429 C C . LYS A 1 300 ? 15.420 8.098 -11.511 1.00 96.25 300 LYS A C 1
ATOM 2431 O O . LYS A 1 300 ? 14.479 8.404 -10.783 1.00 96.25 300 LYS A O 1
ATOM 2436 N N . GLU A 1 301 ? 15.485 6.911 -12.113 1.00 94.38 301 GLU A N 1
ATOM 2437 C CA . GLU A 1 301 ? 14.448 5.877 -11.968 1.00 94.38 301 GLU A CA 1
ATOM 2438 C C . GLU A 1 301 ? 14.287 5.397 -10.517 1.00 94.38 301 GLU A C 1
ATOM 2440 O O . GLU A 1 301 ? 13.166 5.171 -10.053 1.00 94.38 301 GLU A O 1
ATOM 2445 N N . ILE A 1 302 ? 15.391 5.265 -9.775 1.00 93.81 302 ILE A N 1
ATOM 2446 C CA . ILE A 1 302 ? 15.362 4.915 -8.349 1.00 93.81 302 ILE A CA 1
ATOM 2447 C C . ILE A 1 302 ? 14.623 5.996 -7.551 1.00 93.81 302 ILE A C 1
ATOM 2449 O O . ILE A 1 302 ? 13.692 5.668 -6.812 1.00 93.81 302 ILE A O 1
ATOM 2453 N N . ILE A 1 303 ? 14.975 7.269 -7.743 1.00 93.81 303 ILE A N 1
ATOM 2454 C CA . ILE A 1 303 ? 14.347 8.399 -7.044 1.00 93.81 303 ILE A CA 1
ATOM 2455 C C . ILE A 1 303 ? 12.849 8.474 -7.371 1.00 93.81 303 ILE A C 1
ATOM 2457 O O . ILE A 1 303 ? 12.015 8.532 -6.465 1.00 93.81 303 ILE A O 1
ATOM 2461 N N . LEU A 1 304 ? 12.473 8.365 -8.650 1.00 92.69 304 LEU A N 1
ATOM 2462 C CA . LEU A 1 304 ? 11.067 8.348 -9.069 1.00 92.69 304 LEU A CA 1
ATOM 2463 C C . LEU A 1 304 ? 10.286 7.174 -8.454 1.00 92.69 304 LEU A C 1
ATOM 2465 O O . LEU A 1 304 ? 9.113 7.318 -8.098 1.00 92.69 304 LEU A O 1
ATOM 2469 N N . ARG A 1 305 ? 10.918 6.007 -8.284 1.00 93.38 305 ARG A N 1
ATOM 2470 C CA . ARG A 1 305 ? 10.305 4.855 -7.607 1.00 93.38 305 ARG A CA 1
ATOM 2471 C C . ARG A 1 305 ? 10.077 5.121 -6.117 1.00 93.38 305 ARG A C 1
ATOM 2473 O O . ARG A 1 305 ? 9.029 4.730 -5.601 1.00 93.38 305 ARG A O 1
ATOM 2480 N N . ILE A 1 306 ? 11.010 5.793 -5.439 1.00 92.94 306 ILE A N 1
ATOM 2481 C CA . ILE A 1 306 ? 10.861 6.194 -4.030 1.00 92.94 306 ILE A CA 1
ATOM 2482 C C . ILE A 1 306 ? 9.693 7.178 -3.879 1.00 92.94 306 ILE A C 1
ATOM 2484 O O . ILE A 1 306 ? 8.825 6.956 -3.031 1.00 92.94 306 ILE A O 1
ATOM 2488 N N . ILE A 1 307 ? 9.605 8.194 -4.748 1.00 92.19 307 ILE A N 1
ATOM 2489 C CA . ILE A 1 307 ? 8.488 9.157 -4.784 1.00 92.19 307 ILE A CA 1
ATOM 2490 C C . ILE A 1 307 ? 7.152 8.418 -4.924 1.00 92.19 307 ILE A C 1
ATOM 2492 O O . ILE A 1 307 ? 6.258 8.587 -4.093 1.00 92.19 307 ILE A O 1
ATOM 2496 N N . LYS A 1 308 ? 7.026 7.526 -5.918 1.00 92.69 308 LYS A N 1
ATOM 2497 C CA . LYS A 1 308 ? 5.806 6.724 -6.124 1.00 92.69 308 LYS A CA 1
ATOM 2498 C C . LYS A 1 308 ? 5.438 5.905 -4.887 1.00 92.69 308 LYS A C 1
ATOM 2500 O O . LYS A 1 308 ? 4.288 5.933 -4.459 1.00 92.69 308 LYS A O 1
ATOM 2505 N N . LYS A 1 309 ? 6.407 5.216 -4.276 1.00 92.12 309 LYS A N 1
ATOM 2506 C CA . LYS A 1 309 ? 6.179 4.413 -3.065 1.00 92.12 309 LYS A CA 1
ATOM 2507 C C . LYS A 1 309 ? 5.661 5.269 -1.905 1.00 92.12 309 LYS A C 1
ATOM 2509 O O . LYS A 1 309 ? 4.707 4.879 -1.235 1.00 92.12 309 LYS A O 1
ATOM 2514 N N . ARG A 1 310 ? 6.255 6.444 -1.679 1.00 91.62 310 ARG A N 1
ATOM 2515 C CA . ARG A 1 310 ? 5.835 7.372 -0.617 1.00 91.62 310 ARG A CA 1
ATOM 2516 C C . ARG A 1 310 ? 4.440 7.934 -0.848 1.00 91.62 310 ARG A C 1
ATOM 2518 O O . ARG A 1 310 ? 3.683 8.065 0.111 1.00 91.62 310 ARG A O 1
ATOM 2525 N N . ARG A 1 311 ? 4.055 8.187 -2.100 1.00 91.31 311 ARG A N 1
ATOM 2526 C CA . ARG A 1 311 ? 2.672 8.567 -2.420 1.00 91.31 311 ARG A CA 1
ATOM 2527 C C . ARG A 1 311 ? 1.681 7.495 -2.041 1.00 91.31 311 ARG A C 1
ATOM 2529 O O . ARG A 1 311 ? 0.706 7.807 -1.368 1.00 91.31 311 ARG A O 1
ATOM 2536 N N . THR A 1 312 ? 1.940 6.252 -2.436 1.00 86.75 312 THR A N 1
ATOM 2537 C CA . THR A 1 312 ? 1.066 5.130 -2.090 1.00 86.75 312 THR A CA 1
ATOM 2538 C C . THR A 1 312 ? 0.888 5.031 -0.578 1.00 86.75 312 THR A C 1
ATOM 2540 O O . THR A 1 312 ? -0.239 4.917 -0.105 1.00 86.75 312 THR A O 1
ATOM 2543 N N . LEU A 1 313 ? 1.972 5.187 0.189 1.00 88.06 313 LEU A N 1
ATOM 2544 C CA . LEU A 1 313 ? 1.908 5.213 1.652 1.00 88.06 313 LEU A CA 1
ATOM 2545 C C . LEU A 1 313 ? 1.080 6.392 2.184 1.00 88.06 313 LEU A C 1
ATOM 2547 O O . LEU A 1 313 ? 0.236 6.192 3.052 1.00 88.06 313 LEU A O 1
ATOM 2551 N N . LYS A 1 314 ? 1.257 7.610 1.653 1.00 90.44 314 LYS A N 1
ATOM 2552 C CA . LYS A 1 314 ? 0.440 8.770 2.054 1.00 90.44 314 LYS A CA 1
ATOM 2553 C C . LYS A 1 314 ? -1.042 8.567 1.741 1.00 90.44 314 LYS A C 1
ATOM 2555 O O . LYS A 1 314 ? -1.874 8.896 2.579 1.00 90.44 314 LYS A O 1
ATOM 2560 N N . ILE A 1 315 ? -1.370 8.008 0.576 1.00 86.12 315 ILE A N 1
ATOM 2561 C CA . ILE A 1 315 ? -2.748 7.678 0.186 1.00 86.12 315 ILE A CA 1
ATOM 2562 C C . ILE A 1 315 ? -3.341 6.663 1.171 1.00 86.12 315 ILE A C 1
ATOM 2564 O O . ILE A 1 315 ? -4.436 6.876 1.680 1.00 86.12 315 ILE A O 1
ATOM 2568 N N . GLN A 1 316 ? -2.596 5.611 1.519 1.00 83.12 316 GLN A N 1
ATOM 2569 C CA . GLN A 1 316 ? -3.030 4.613 2.504 1.00 83.12 316 GLN A CA 1
ATOM 2570 C C . GLN A 1 316 ? -3.188 5.194 3.920 1.00 83.12 316 GLN A C 1
ATOM 2572 O O . GLN A 1 316 ? -4.039 4.744 4.682 1.00 83.12 316 GLN A O 1
ATOM 2577 N N . GLN A 1 317 ? -2.406 6.215 4.280 1.00 87.31 317 GLN A N 1
ATOM 2578 C CA . GLN A 1 317 ? -2.479 6.884 5.583 1.00 87.31 317 GLN A CA 1
ATOM 2579 C C . GLN A 1 317 ? -3.547 7.988 5.659 1.00 87.31 317 GLN A C 1
ATOM 2581 O O . GLN A 1 317 ? -3.921 8.389 6.764 1.00 87.31 317 GLN A O 1
ATOM 2586 N N . GLN A 1 318 ? -4.059 8.491 4.528 1.00 85.62 318 GLN A N 1
ATOM 2587 C CA . GLN A 1 318 ? -5.090 9.537 4.518 1.00 85.62 318 GLN A CA 1
ATOM 2588 C C . GLN A 1 318 ? -6.356 9.149 5.303 1.00 85.62 318 GLN A C 1
ATOM 2590 O O . GLN A 1 318 ? -6.769 9.957 6.140 1.00 85.62 318 GLN A O 1
ATOM 2595 N N . PRO A 1 319 ? -6.942 7.945 5.132 1.00 83.19 319 PRO A N 1
ATOM 2596 C CA . PRO A 1 319 ? -8.097 7.512 5.918 1.00 83.19 319 PRO A CA 1
ATOM 2597 C C . PRO A 1 319 ? -7.832 7.560 7.426 1.00 83.19 319 PRO A C 1
ATOM 2599 O O . PRO A 1 319 ? -8.652 8.075 8.183 1.00 83.19 319 PRO A O 1
ATOM 2602 N N . LEU A 1 320 ? -6.648 7.109 7.858 1.00 77.75 320 LEU A N 1
ATOM 2603 C CA . LEU A 1 320 ? -6.254 7.124 9.266 1.00 77.75 320 LEU A CA 1
ATOM 2604 C C . LEU A 1 320 ? -6.126 8.556 9.802 1.00 77.75 320 LEU A C 1
ATOM 2606 O O . LEU A 1 320 ? -6.587 8.855 10.901 1.00 77.75 320 LEU A O 1
ATOM 2610 N N . LYS A 1 321 ? -5.535 9.468 9.022 1.00 84.50 321 LYS A N 1
ATOM 2611 C CA . LYS A 1 321 ? -5.404 10.880 9.408 1.00 84.50 321 LYS A CA 1
ATOM 2612 C C . LYS A 1 321 ? -6.768 11.563 9.536 1.00 84.50 321 LYS A C 1
ATOM 2614 O O . LYS A 1 321 ? -6.977 12.309 10.491 1.00 84.50 321 LYS A O 1
ATOM 2619 N N . ILE A 1 322 ? -7.682 11.301 8.600 1.00 83.81 322 ILE A N 1
ATOM 2620 C CA . ILE A 1 322 ? -9.059 11.817 8.631 1.00 83.81 322 ILE A CA 1
ATOM 2621 C C . ILE A 1 322 ? -9.782 11.292 9.874 1.00 83.81 322 ILE A C 1
ATOM 2623 O O . ILE A 1 322 ? -10.360 12.077 10.623 1.00 83.81 322 ILE A O 1
ATOM 2627 N N . PHE A 1 323 ? -9.678 9.991 10.144 1.00 78.38 323 PHE A N 1
ATOM 2628 C CA . PHE A 1 323 ? -10.258 9.363 11.327 1.00 78.38 323 PHE A CA 1
ATOM 2629 C C . PHE A 1 323 ? -9.737 9.983 12.634 1.00 78.38 323 PHE A C 1
ATOM 2631 O O . PHE A 1 323 ? -10.516 10.385 13.497 1.00 78.38 323 PHE A O 1
ATOM 2638 N N . LEU A 1 324 ? -8.418 10.160 12.765 1.00 81.88 324 LEU A N 1
ATOM 2639 C CA . LEU A 1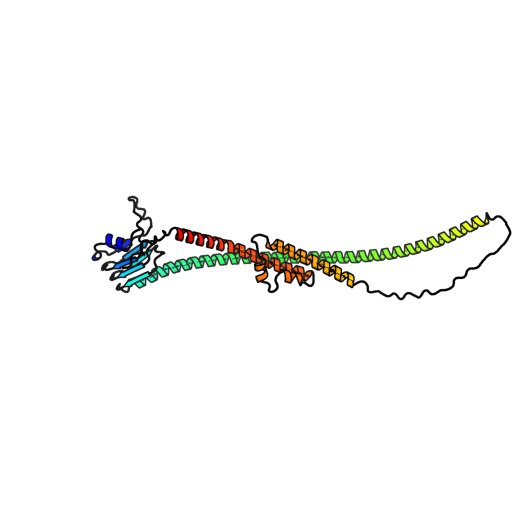 324 ? -7.822 10.807 13.937 1.00 81.88 324 LEU A CA 1
ATOM 2640 C C . LEU A 1 324 ? -8.282 12.264 14.095 1.00 81.88 324 LEU A C 1
ATOM 2642 O O . LEU A 1 324 ? -8.540 12.708 15.213 1.00 81.88 324 LEU A O 1
ATOM 2646 N N . GLN A 1 325 ? -8.426 13.015 12.998 1.00 89.69 325 GLN A N 1
ATOM 2647 C CA . GLN A 1 325 ? -8.971 14.375 13.050 1.00 89.69 325 GLN A CA 1
ATOM 2648 C C . GLN A 1 325 ? -10.428 14.402 13.521 1.00 89.69 325 GLN A C 1
ATOM 2650 O O . GLN A 1 325 ? -10.775 15.272 14.321 1.00 89.69 325 GLN A O 1
ATOM 2655 N N . GLN A 1 326 ? -11.255 13.453 13.077 1.00 88.12 326 GLN A N 1
ATOM 2656 C CA . GLN A 1 326 ? -12.638 13.315 13.540 1.00 88.12 326 GLN A CA 1
ATOM 2657 C C . GLN A 1 326 ? -12.691 13.036 15.046 1.00 88.12 326 GLN A C 1
ATOM 2659 O O . GLN A 1 326 ? -13.405 13.735 15.763 1.00 88.12 326 GLN A O 1
ATOM 2664 N N . ILE A 1 327 ? -11.863 12.112 15.550 1.00 84.88 327 ILE A N 1
ATOM 2665 C CA . ILE A 1 327 ? -11.748 11.837 16.992 1.00 84.88 327 ILE A CA 1
ATOM 2666 C C . ILE A 1 327 ? -11.331 13.095 17.762 1.00 84.88 327 ILE A C 1
ATOM 2668 O O . ILE A 1 327 ? -11.941 13.438 18.773 1.00 84.88 327 ILE A O 1
ATOM 2672 N N . ILE A 1 328 ? -10.315 13.822 17.289 1.00 89.19 328 ILE A N 1
ATOM 2673 C CA . ILE A 1 328 ? -9.852 15.052 17.950 1.00 89.19 328 ILE A CA 1
ATOM 2674 C C . ILE A 1 328 ? -10.963 16.109 17.986 1.00 89.19 328 ILE A C 1
ATOM 2676 O O . ILE A 1 328 ? -11.131 16.786 19.002 1.00 89.19 328 ILE A O 1
ATOM 2680 N N . GLN A 1 329 ? -11.724 16.274 16.900 1.00 90.94 329 GLN A N 1
ATOM 2681 C CA . GLN A 1 329 ? -12.865 17.191 16.877 1.00 90.94 329 GLN A CA 1
ATOM 2682 C C . GLN A 1 329 ? -13.967 16.755 17.843 1.00 90.94 329 GLN A C 1
ATOM 2684 O O . GLN A 1 329 ? -14.500 17.602 18.560 1.00 90.94 329 GLN A O 1
ATOM 2689 N N . GLN A 1 330 ? -14.253 15.456 17.923 1.00 90.38 330 GLN A N 1
ATOM 2690 C CA . GLN A 1 330 ? -15.214 14.907 18.873 1.00 90.38 330 GLN A CA 1
ATOM 2691 C C . GLN A 1 330 ? -14.788 15.204 20.317 1.00 90.38 330 GLN A C 1
ATOM 2693 O O . GLN A 1 330 ? -15.562 15.800 21.062 1.00 90.38 330 GLN A O 1
ATOM 2698 N N . ILE A 1 331 ? -13.530 14.927 20.682 1.00 86.81 331 ILE A N 1
ATOM 2699 C CA . ILE A 1 331 ? -12.977 15.238 22.012 1.00 86.81 331 ILE A CA 1
ATOM 2700 C C . ILE A 1 331 ? -13.082 16.737 22.322 1.00 86.81 331 ILE A C 1
ATOM 2702 O O . ILE A 1 331 ? -13.508 17.112 23.411 1.00 86.81 331 ILE A O 1
ATOM 2706 N N . LYS A 1 332 ? -12.730 17.616 21.373 1.00 91.81 332 LYS A N 1
ATOM 2707 C CA . LYS A 1 332 ? -12.860 19.073 21.557 1.00 91.81 332 LYS A CA 1
ATOM 2708 C C . LYS A 1 332 ? -14.310 19.499 21.773 1.00 91.81 332 LYS A C 1
ATOM 2710 O O . LYS A 1 332 ? -14.565 20.367 22.603 1.00 91.81 332 LYS A O 1
ATOM 2715 N N . SER A 1 333 ? -15.250 18.902 21.040 1.00 91.75 333 SER A N 1
ATOM 2716 C CA . SER A 1 333 ? -16.672 19.201 21.203 1.00 91.75 333 SER A CA 1
ATOM 2717 C C . SER A 1 333 ? -17.186 18.778 22.582 1.00 91.75 333 SER A C 1
ATOM 2719 O O . SER A 1 333 ? -17.898 19.550 23.214 1.00 91.75 333 SER A O 1
ATOM 2721 N N . GLU A 1 334 ? -16.749 17.625 23.094 1.00 91.06 334 GLU A N 1
ATOM 2722 C CA . GLU A 1 334 ? -17.100 17.148 24.437 1.00 91.06 334 GLU A CA 1
ATOM 2723 C C . GLU A 1 334 ? -16.463 17.996 25.544 1.00 91.06 334 GLU A C 1
ATOM 2725 O O . GLU A 1 334 ? -17.115 18.330 26.532 1.00 91.06 334 GLU A O 1
ATOM 2730 N N . LEU A 1 335 ? -15.212 18.432 25.365 1.00 84.75 335 LEU A N 1
ATOM 2731 C CA . LEU A 1 335 ? -14.559 19.345 26.309 1.00 84.75 335 LEU A CA 1
ATOM 2732 C C . LEU A 1 335 ? -15.267 20.702 26.391 1.00 84.75 335 LEU A C 1
ATOM 2734 O O . LEU A 1 335 ? -15.400 21.240 27.484 1.00 84.75 335 LEU A O 1
ATOM 2738 N N . ASN A 1 336 ? -15.760 21.228 25.268 1.00 89.81 336 ASN A N 1
ATOM 2739 C CA . ASN A 1 336 ? -16.506 22.488 25.244 1.00 89.81 336 ASN A CA 1
ATOM 2740 C C . ASN A 1 336 ? -17.937 22.359 25.795 1.00 89.81 336 ASN A C 1
ATOM 2742 O O . ASN A 1 336 ? -18.525 23.366 26.180 1.00 89.81 336 ASN A O 1
ATOM 2746 N N . LYS A 1 337 ? -18.510 21.147 25.821 1.00 90.44 337 LYS A N 1
ATOM 2747 C CA . LYS A 1 337 ? -19.814 20.880 26.449 1.00 90.44 337 LYS A CA 1
ATOM 2748 C C . LYS A 1 337 ? -19.735 20.826 27.973 1.00 90.44 337 LYS A C 1
ATOM 2750 O O . LYS A 1 337 ? -20.765 21.006 28.620 1.00 90.44 337 LYS A O 1
ATOM 2755 N N . LYS A 1 338 ? -18.555 20.584 28.563 1.00 80.12 338 LYS A N 1
ATOM 2756 C CA . LYS A 1 338 ? -18.413 20.674 30.019 1.00 80.12 338 LYS A CA 1
ATOM 2757 C C . LYS A 1 338 ? -18.647 22.128 30.440 1.00 80.12 338 LYS A C 1
ATOM 2759 O O . LYS A 1 338 ? -17.922 23.001 29.961 1.00 80.12 338 LYS A O 1
ATOM 2764 N N . PRO A 1 339 ? -19.644 22.404 31.302 1.00 67.25 339 PRO A N 1
ATOM 2765 C CA . PRO A 1 339 ? -19.897 23.756 31.773 1.00 67.25 339 PRO A CA 1
ATOM 2766 C C . PRO A 1 339 ? -18.617 24.298 32.400 1.00 67.25 339 PRO A C 1
ATOM 2768 O O . PRO A 1 339 ? -17.908 23.567 33.100 1.00 67.25 339 PRO A O 1
ATOM 2771 N N . SER A 1 340 ? -18.303 25.563 32.114 1.00 60.09 340 SER A N 1
ATOM 2772 C CA . SER A 1 340 ? -17.257 26.282 32.831 1.00 60.09 340 SER A CA 1
ATOM 2773 C C . SER A 1 340 ? -17.533 26.088 34.312 1.00 60.09 340 SER A C 1
ATOM 2775 O O . SER A 1 340 ? -18.575 26.534 34.788 1.00 60.09 340 SER A O 1
ATOM 2777 N N . LEU A 1 341 ? -16.647 25.369 35.004 1.00 60.00 341 LEU A N 1
ATOM 2778 C CA . LEU A 1 341 ? -16.638 25.311 36.457 1.00 60.00 341 LEU A CA 1
ATOM 2779 C C . LEU A 1 341 ? -16.540 26.763 36.917 1.00 60.00 341 LEU A C 1
ATOM 2781 O O . LEU A 1 341 ? -15.468 27.367 36.876 1.00 60.00 341 LEU A O 1
ATOM 2785 N N . GLU A 1 342 ? -17.684 27.361 37.233 1.00 59.4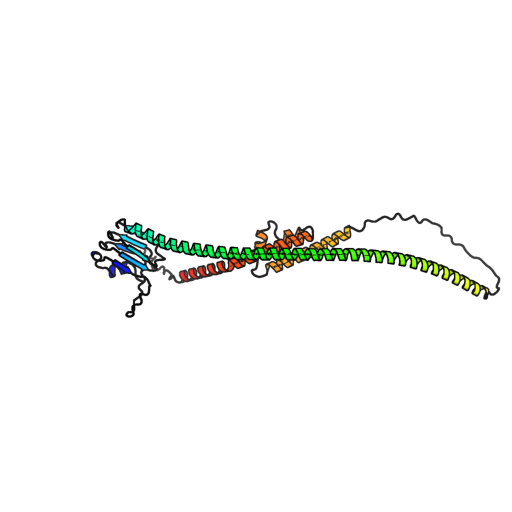7 342 GLU A N 1
ATOM 2786 C CA . GLU A 1 342 ? -17.722 28.646 37.894 1.00 59.47 342 GLU A CA 1
ATOM 2787 C C . GLU A 1 342 ? -16.948 28.438 39.191 1.00 59.47 342 GLU A C 1
ATOM 2789 O O . GLU A 1 342 ? -17.339 27.644 40.044 1.00 59.47 342 GLU A O 1
ATOM 2794 N N . ASN A 1 343 ? -15.810 29.119 39.322 1.00 57.72 343 ASN A N 1
ATOM 2795 C CA . ASN A 1 343 ? -14.929 29.076 40.492 1.00 57.72 343 ASN A CA 1
ATOM 2796 C C . ASN A 1 343 ? -15.594 29.667 41.758 1.00 57.72 343 ASN A C 1
ATOM 2798 O O . ASN A 1 343 ? -14.907 30.159 42.652 1.00 57.72 343 ASN A O 1
ATOM 2802 N N . HIS A 1 344 ? -16.925 29.662 41.842 1.00 56.25 344 HIS A N 1
ATOM 2803 C CA . HIS A 1 344 ? -17.684 30.239 42.939 1.00 56.25 344 HIS A CA 1
ATOM 2804 C C . HIS A 1 344 ? -17.607 29.426 44.239 1.00 56.25 344 HIS A C 1
ATOM 2806 O O . HIS A 1 344 ? -17.957 29.969 45.279 1.00 56.25 344 HIS A O 1
ATOM 2812 N N . GLU A 1 345 ? -17.055 28.207 44.237 1.00 56.06 345 GLU A N 1
ATOM 2813 C CA . GLU A 1 345 ? -16.944 27.377 45.452 1.00 56.06 345 GLU A CA 1
ATOM 2814 C C . GLU A 1 345 ? -15.541 27.326 46.096 1.00 56.06 345 GLU A C 1
ATOM 2816 O O . GLU A 1 345 ? -15.358 26.644 47.098 1.00 56.06 345 GLU A O 1
ATOM 2821 N N . LEU A 1 346 ? -14.538 28.061 45.591 1.00 55.34 346 LEU A N 1
ATOM 2822 C CA . LEU A 1 346 ? -13.166 28.027 46.147 1.00 55.34 346 LEU A CA 1
ATOM 2823 C C . LEU A 1 346 ? -12.799 29.196 47.082 1.00 55.34 346 LEU A C 1
ATOM 2825 O O . LEU A 1 346 ? -11.648 29.289 47.502 1.00 55.34 346 LEU A O 1
ATOM 2829 N N . ASN A 1 347 ? -13.744 30.074 47.436 1.00 52.19 347 ASN A N 1
ATOM 2830 C CA . ASN A 1 347 ? -13.465 31.264 48.257 1.00 52.19 347 ASN A CA 1
ATOM 2831 C C . ASN A 1 347 ? -13.959 31.208 49.712 1.00 52.19 347 ASN A C 1
ATOM 2833 O O . ASN A 1 347 ? -13.877 32.227 50.396 1.00 52.19 347 ASN A O 1
ATOM 2837 N N . GLU A 1 348 ? -14.402 30.060 50.226 1.00 48.84 348 GLU A N 1
ATOM 2838 C CA . GLU A 1 348 ? -14.630 29.919 51.671 1.00 48.84 348 GLU A CA 1
ATOM 2839 C C . GLU A 1 348 ? -13.519 29.084 52.326 1.00 48.84 348 GLU A C 1
ATOM 2841 O O . GLU A 1 348 ? -13.519 27.856 52.224 1.00 48.84 348 GLU A O 1
ATOM 2846 N N . PRO A 1 349 ? -12.543 29.729 52.996 1.00 61.12 349 PRO A N 1
ATOM 2847 C CA . PRO A 1 349 ? -11.658 29.032 53.913 1.00 61.12 349 PRO A CA 1
ATOM 2848 C C . PRO A 1 349 ? -12.453 28.683 55.180 1.00 61.12 349 PRO A C 1
ATOM 2850 O O . PRO A 1 349 ? -12.881 29.585 55.902 1.00 61.12 349 PRO A O 1
ATOM 2853 N N . ASN A 1 350 ? -12.641 27.387 55.440 1.00 49.41 350 ASN A N 1
ATOM 2854 C CA . ASN A 1 350 ? -12.988 26.869 56.769 1.00 49.41 350 ASN A CA 1
ATOM 2855 C C . ASN A 1 350 ? -11.722 26.521 57.547 1.00 49.41 350 ASN A C 1
ATOM 2857 O O . ASN A 1 350 ? -10.810 25.916 56.932 1.00 49.41 350 ASN A O 1
#

Organism: NCBI:txid144539

pLDDT: mean 82.38, std 17.32, range [35.0, 97.94]